Protein AF-E1CHN0-F1 (afdb_monomer_lite)

Secondary structure (DSSP, 8-state):
-HHHHHHHHHHHHHHHHHHHHHHHHHHH-B-SSS-BSSB-SSSSB--TTT-TTTBSSSSSGGGBPPTTSHHHHHHTTSS--HHHHHHTTSHHHH-HHHHS--S-----GGG--SBTTTBSSS--SS-EEETTTTEEE-TT--SS--EEE--GGG--STT-EEE-S-GGGSHHHHHHHHHHHHHHHHHHHHHHHHHHHHHHHTTTS-HHHHT--HHHHHHHHHHHHHHHH--

Sequence (231 aa):
MRNASALAAAAAGLAAGRLEEWIFVFAQAADRSSQFCISVGKHIAAEHGNLQECFDGTIGPETLYKIEDSRVKESAQKSLQLHEALSSISFSSLGAENIVEKGENRGCNLMRTAYGGLLEGICLNRNFTWGGGVMNFGSCVAGNLKIKGGEYGDVSSHDAVRWTKDPSKVSIFKDVIRLFARFKEAKNAVMKKIKTTVDELTKCIGQKEAELTNDQLYEEFIWETINRLEL

pLDDT: mean 95.64, std 4.86, range [58.81, 98.81]

Structure (mmCIF, N/CA/C/O backbone):
data_AF-E1CHN0-F1
#
_entry.id   AF-E1CHN0-F1
#
loop_
_atom_site.group_PDB
_atom_site.id
_atom_site.type_symbol
_atom_site.label_atom_id
_atom_site.label_alt_id
_atom_site.label_comp_id
_atom_site.label_asym_id
_atom_site.label_entity_id
_atom_site.label_seq_id
_atom_site.pdbx_PDB_ins_code
_atom_site.Cartn_x
_atom_site.Cartn_y
_atom_site.Cartn_z
_atom_site.occupancy
_atom_site.B_iso_or_equiv
_atom_site.auth_seq_id
_atom_site.auth_comp_id
_atom_site.auth_asym_id
_atom_site.auth_atom_id
_atom_site.pdbx_PDB_model_num
ATOM 1 N N . MET A 1 1 ? -17.940 -4.904 15.618 1.00 58.81 1 MET A N 1
ATOM 2 C CA . MET A 1 1 ? -16.651 -4.227 15.322 1.00 58.81 1 MET A CA 1
ATOM 3 C C . MET A 1 1 ? -15.640 -5.137 14.624 1.00 58.81 1 MET A C 1
ATOM 5 O O . MET A 1 1 ? -15.060 -4.671 13.652 1.00 58.81 1 MET A O 1
ATOM 9 N N . ARG A 1 2 ? -15.488 -6.413 15.033 1.00 61.47 2 ARG A N 1
ATOM 10 C CA . ARG A 1 2 ? -14.537 -7.379 14.434 1.00 61.47 2 ARG A CA 1
ATOM 11 C C . ARG A 1 2 ? -14.575 -7.453 12.894 1.00 61.47 2 ARG A C 1
ATOM 13 O O . ARG A 1 2 ? -13.526 -7.479 12.266 1.00 61.47 2 ARG A O 1
ATOM 20 N N . ASN A 1 3 ? -15.758 -7.377 12.280 1.00 89.19 3 ASN A N 1
ATOM 21 C CA . ASN A 1 3 ? -15.878 -7.471 10.817 1.00 89.19 3 ASN A CA 1
ATOM 22 C C . ASN A 1 3 ? -15.300 -6.246 10.083 1.00 89.19 3 ASN A C 1
ATOM 24 O O . ASN A 1 3 ? -14.688 -6.398 9.035 1.00 89.19 3 ASN A O 1
ATOM 28 N N . ALA A 1 4 ? -15.465 -5.031 10.620 1.00 92.19 4 ALA A N 1
ATOM 29 C CA . ALA A 1 4 ? -14.966 -3.820 9.963 1.00 92.19 4 ALA A CA 1
ATOM 30 C C . ALA A 1 4 ? -13.450 -3.651 10.143 1.00 92.19 4 ALA A C 1
ATOM 32 O O . ALA A 1 4 ? -12.773 -3.254 9.200 1.00 92.19 4 ALA A O 1
ATOM 33 N N . SER A 1 5 ? -12.918 -3.990 11.325 1.00 95.81 5 SER A N 1
ATOM 34 C CA . SER A 1 5 ? -11.473 -3.942 11.579 1.00 95.81 5 SER A CA 1
ATOM 35 C C . SER A 1 5 ? -10.712 -4.952 10.721 1.00 95.81 5 SER A C 1
ATOM 37 O O . SER A 1 5 ? -9.708 -4.589 10.120 1.00 95.81 5 SER A O 1
ATOM 39 N N . ALA A 1 6 ? -11.210 -6.190 10.608 1.00 97.31 6 ALA A N 1
ATOM 40 C CA . ALA A 1 6 ? -10.574 -7.227 9.795 1.00 97.31 6 ALA A CA 1
ATOM 41 C C . ALA A 1 6 ? -10.568 -6.868 8.300 1.00 97.31 6 ALA A C 1
ATOM 43 O O . ALA A 1 6 ? -9.544 -7.011 7.639 1.00 97.31 6 ALA A O 1
ATOM 44 N N . LEU A 1 7 ? -11.679 -6.336 7.774 1.00 97.44 7 LEU A N 1
ATOM 45 C CA . LEU A 1 7 ? -11.747 -5.889 6.379 1.00 97.44 7 LEU A CA 1
ATOM 46 C C . LEU A 1 7 ? -10.812 -4.707 6.101 1.00 97.44 7 LEU A C 1
ATOM 48 O O . LEU A 1 7 ? -10.154 -4.689 5.065 1.00 97.44 7 LEU A O 1
ATOM 52 N N . ALA A 1 8 ? -10.727 -3.737 7.018 1.00 97.75 8 ALA A N 1
ATOM 53 C CA . ALA A 1 8 ? -9.790 -2.623 6.886 1.00 97.75 8 ALA A CA 1
ATOM 54 C C . ALA A 1 8 ? -8.330 -3.107 6.892 1.00 97.75 8 ALA A C 1
ATOM 56 O O . ALA A 1 8 ? -7.547 -2.676 6.049 1.00 97.75 8 ALA A O 1
ATOM 57 N N . ALA A 1 9 ? -7.985 -4.040 7.788 1.00 97.94 9 ALA A N 1
ATOM 58 C CA . ALA A 1 9 ? -6.653 -4.637 7.852 1.00 97.94 9 ALA A CA 1
ATOM 59 C C . ALA A 1 9 ? -6.306 -5.416 6.572 1.00 97.94 9 ALA A C 1
ATOM 61 O O . ALA A 1 9 ? -5.236 -5.215 6.007 1.00 97.94 9 ALA A O 1
ATOM 62 N N . ALA A 1 10 ? -7.224 -6.245 6.066 1.00 98.00 10 ALA A N 1
ATOM 63 C CA . ALA A 1 10 ? -7.009 -7.012 4.840 1.00 98.00 10 ALA A CA 1
ATOM 64 C C . ALA A 1 10 ? -6.851 -6.110 3.604 1.00 98.00 10 ALA A C 1
ATOM 66 O O . ALA A 1 10 ? -5.953 -6.326 2.795 1.00 98.00 10 ALA A O 1
ATOM 67 N N . ALA A 1 11 ? -7.681 -5.069 3.469 1.00 98.12 11 ALA A N 1
ATOM 68 C CA . ALA A 1 11 ? -7.549 -4.103 2.379 1.00 98.12 11 ALA A CA 1
ATOM 69 C C . ALA A 1 11 ? -6.211 -3.349 2.439 1.00 98.12 11 ALA A C 1
ATOM 71 O O . ALA A 1 11 ? -5.575 -3.150 1.406 1.00 98.12 11 ALA A O 1
ATOM 72 N N . ALA A 1 12 ? -5.760 -2.969 3.641 1.00 98.44 12 ALA A N 1
ATOM 73 C CA . ALA A 1 12 ? -4.455 -2.341 3.832 1.00 98.44 12 ALA A CA 1
ATOM 74 C C . ALA A 1 12 ? -3.304 -3.297 3.486 1.00 98.44 12 ALA A C 1
ATOM 76 O O . ALA A 1 12 ? -2.387 -2.896 2.777 1.00 98.44 12 ALA A O 1
ATOM 77 N N . GLY A 1 13 ? -3.385 -4.565 3.904 1.00 98.44 13 GLY A N 1
ATOM 78 C CA . GLY A 1 13 ? -2.404 -5.594 3.550 1.00 98.44 13 GLY A CA 1
ATOM 79 C C . GLY A 1 13 ? -2.317 -5.836 2.040 1.00 98.44 13 GLY A C 1
ATOM 80 O O . GLY A 1 13 ? -1.224 -5.929 1.492 1.00 98.44 13 GLY A O 1
ATOM 81 N N . LEU A 1 14 ? -3.456 -5.845 1.339 1.00 98.56 14 LEU A N 1
ATOM 82 C CA . LEU A 1 14 ? -3.493 -5.931 -0.126 1.00 98.56 14 LEU A CA 1
ATOM 83 C C . LEU A 1 14 ? -2.816 -4.727 -0.793 1.00 98.56 14 LEU A C 1
ATOM 85 O O . LEU A 1 14 ? -2.068 -4.903 -1.752 1.00 98.56 14 LEU A O 1
ATOM 89 N N . ALA A 1 15 ? -3.071 -3.509 -0.308 1.00 98.56 15 ALA A N 1
ATOM 90 C CA . ALA A 1 15 ? -2.412 -2.316 -0.828 1.00 98.56 15 ALA A CA 1
ATOM 91 C C . ALA A 1 15 ? -0.897 -2.341 -0.558 1.00 98.56 15 ALA A C 1
ATOM 93 O O . ALA A 1 15 ? -0.126 -2.034 -1.463 1.00 98.56 15 ALA A O 1
ATOM 94 N N . ALA A 1 16 ? -0.479 -2.766 0.639 1.00 98.62 16 ALA A N 1
ATOM 95 C CA . ALA A 1 16 ? 0.928 -2.915 1.002 1.00 98.62 16 ALA A CA 1
ATOM 96 C C . ALA A 1 16 ? 1.643 -3.907 0.075 1.00 98.62 16 ALA A C 1
ATOM 98 O O . ALA A 1 16 ? 2.597 -3.516 -0.587 1.00 98.62 16 ALA A O 1
ATOM 99 N N . GLY A 1 17 ? 1.116 -5.126 -0.090 1.00 98.50 17 GLY A N 1
ATOM 100 C CA . GLY A 1 17 ? 1.719 -6.133 -0.972 1.00 98.50 17 GLY A CA 1
ATOM 101 C C . GLY A 1 17 ? 1.802 -5.698 -2.443 1.00 98.50 17 GLY A C 1
ATOM 102 O O . GLY A 1 17 ? 2.744 -6.043 -3.147 1.00 98.50 17 GLY A O 1
ATOM 103 N N . ARG A 1 18 ? 0.852 -4.882 -2.927 1.00 98.44 18 ARG A N 1
ATOM 104 C CA . ARG A 1 18 ? 0.894 -4.318 -4.292 1.00 98.44 18 ARG A CA 1
ATOM 105 C C . ARG A 1 18 ? 2.030 -3.316 -4.495 1.00 98.44 18 ARG A C 1
ATOM 107 O O . ARG A 1 18 ? 2.558 -3.236 -5.603 1.00 98.44 18 ARG A O 1
ATOM 114 N N . LEU A 1 19 ? 2.346 -2.519 -3.476 1.00 98.69 19 LEU A N 1
ATOM 115 C CA . LEU A 1 19 ? 3.465 -1.577 -3.517 1.00 98.69 19 LEU A CA 1
ATOM 116 C C . LEU A 1 19 ? 4.792 -2.296 -3.283 1.00 98.69 19 LEU A C 1
ATOM 118 O O . LEU A 1 19 ? 5.755 -2.026 -3.993 1.00 98.69 19 LEU A O 1
ATOM 122 N N . GLU A 1 20 ? 4.815 -3.220 -2.324 1.00 98.69 20 GLU A N 1
ATOM 123 C CA . GLU A 1 20 ? 5.981 -4.027 -1.982 1.00 98.69 20 GLU A CA 1
ATOM 124 C C . GLU A 1 20 ? 6.486 -4.797 -3.198 1.00 98.69 20 GLU A C 1
ATOM 126 O O . GLU A 1 20 ? 7.639 -4.622 -3.568 1.00 98.69 20 GLU A O 1
ATOM 131 N N . GLU A 1 21 ? 5.617 -5.534 -3.897 1.00 98.81 21 GLU A N 1
ATOM 132 C CA . GLU A 1 21 ? 6.006 -6.290 -5.092 1.00 98.81 21 GLU A CA 1
ATOM 133 C C . GLU A 1 21 ? 6.586 -5.384 -6.186 1.00 98.81 21 GLU A C 1
ATOM 135 O O . GLU A 1 21 ? 7.594 -5.711 -6.809 1.00 98.81 21 GLU A O 1
ATOM 140 N N . TRP A 1 22 ? 5.984 -4.212 -6.411 1.00 98.69 22 TRP A N 1
ATOM 141 C CA . TRP A 1 22 ? 6.496 -3.262 -7.397 1.00 98.69 22 TRP A CA 1
ATOM 142 C C . TRP A 1 22 ? 7.924 -2.818 -7.055 1.00 98.69 22 TRP A C 1
ATOM 144 O O . TRP A 1 22 ? 8.824 -2.937 -7.892 1.00 98.69 22 TRP A O 1
ATOM 154 N N . ILE A 1 23 ? 8.140 -2.321 -5.837 1.00 98.62 23 ILE A N 1
ATOM 155 C CA . ILE A 1 23 ? 9.449 -1.807 -5.424 1.00 98.62 23 ILE A CA 1
ATOM 156 C C . ILE A 1 23 ? 10.471 -2.939 -5.303 1.00 98.62 23 ILE A C 1
ATOM 158 O O . ILE A 1 23 ? 11.612 -2.777 -5.728 1.00 98.62 23 ILE A O 1
ATOM 162 N N . PHE A 1 24 ? 10.068 -4.102 -4.799 1.00 98.69 24 PHE A N 1
ATOM 163 C CA . PHE A 1 24 ? 10.927 -5.270 -4.657 1.00 98.69 24 PHE A CA 1
ATOM 164 C C . PHE A 1 24 ? 11.434 -5.788 -6.005 1.00 98.69 24 PHE A C 1
ATOM 166 O O . PHE A 1 24 ? 12.634 -6.011 -6.164 1.00 98.69 24 PHE A O 1
ATOM 173 N N . VAL A 1 25 ? 10.557 -5.916 -7.007 1.00 98.56 25 VAL A N 1
ATOM 174 C CA . VAL A 1 25 ? 10.959 -6.312 -8.366 1.00 98.56 25 VAL A CA 1
ATOM 175 C C . VAL A 1 25 ? 11.937 -5.297 -8.963 1.00 98.56 25 VAL A C 1
ATOM 177 O O . VAL A 1 25 ? 12.920 -5.687 -9.591 1.00 98.56 25 VAL A O 1
ATOM 180 N N . PHE A 1 26 ? 11.724 -3.999 -8.731 1.00 98.50 26 PHE A N 1
ATOM 181 C CA . PHE A 1 26 ? 12.643 -2.953 -9.187 1.00 98.50 26 PHE A CA 1
ATOM 182 C C . PHE A 1 26 ? 13.996 -3.014 -8.469 1.00 98.50 26 PHE A C 1
ATOM 184 O O . PHE A 1 26 ? 15.029 -2.827 -9.107 1.00 98.50 26 PHE A O 1
ATOM 191 N N . ALA A 1 27 ? 14.000 -3.301 -7.167 1.00 97.81 27 ALA A N 1
ATOM 192 C CA . ALA A 1 27 ? 15.215 -3.447 -6.372 1.00 97.81 27 ALA A CA 1
ATOM 193 C C . ALA A 1 27 ? 16.036 -4.678 -6.793 1.00 97.81 27 ALA A C 1
ATOM 195 O O . ALA A 1 27 ? 17.262 -4.626 -6.791 1.00 97.81 27 ALA A O 1
ATOM 196 N N . GLN A 1 28 ? 15.374 -5.769 -7.194 1.00 97.38 28 GLN A 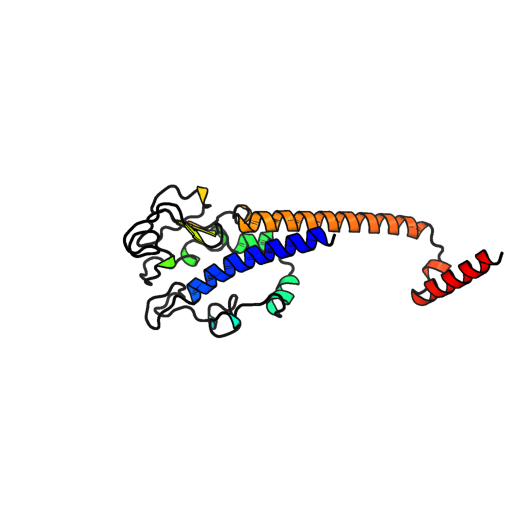N 1
ATOM 197 C CA . GLN A 1 28 ? 16.042 -6.960 -7.728 1.00 97.38 28 GLN A CA 1
ATOM 198 C C . GLN A 1 28 ? 16.507 -6.801 -9.182 1.00 97.38 28 GLN A C 1
ATOM 200 O O . GLN A 1 28 ? 17.429 -7.496 -9.608 1.00 97.38 28 GLN A O 1
ATOM 205 N N . ALA A 1 29 ? 15.889 -5.906 -9.956 1.00 96.81 29 ALA A N 1
ATOM 206 C CA . ALA A 1 29 ? 16.276 -5.606 -11.331 1.00 96.81 29 ALA A CA 1
ATOM 207 C C . ALA A 1 29 ? 17.520 -4.703 -11.371 1.00 96.81 29 ALA A C 1
ATOM 209 O O . ALA A 1 29 ? 17.458 -3.543 -11.786 1.00 96.81 29 ALA A O 1
ATOM 210 N N . ALA A 1 30 ? 18.645 -5.255 -10.921 1.00 93.88 30 ALA A N 1
ATOM 211 C CA . ALA A 1 30 ? 19.950 -4.617 -10.878 1.00 93.88 30 ALA A CA 1
ATOM 212 C C . ALA A 1 30 ? 21.040 -5.598 -11.324 1.00 93.88 30 ALA A C 1
ATOM 214 O O . ALA A 1 30 ? 21.077 -6.752 -10.893 1.00 93.88 30 ALA A O 1
ATOM 215 N N . ASP A 1 31 ? 21.939 -5.135 -12.187 1.00 83.44 31 ASP A N 1
ATOM 216 C CA . ASP A 1 31 ? 23.147 -5.860 -12.554 1.00 83.44 31 ASP A CA 1
ATOM 217 C C . ASP A 1 31 ? 24.356 -5.410 -11.711 1.00 83.44 31 ASP A C 1
ATOM 219 O O . ASP A 1 31 ? 24.281 -4.499 -10.888 1.00 83.44 31 ASP A O 1
ATOM 223 N N . ARG A 1 32 ? 25.505 -6.069 -11.903 1.00 69.81 32 ARG A N 1
ATOM 224 C CA . ARG A 1 32 ? 26.766 -5.702 -11.229 1.00 69.81 32 ARG A CA 1
ATOM 225 C C . ARG A 1 32 ? 27.480 -4.510 -11.881 1.00 69.81 32 ARG A C 1
ATOM 227 O O . ARG A 1 32 ? 28.640 -4.265 -11.556 1.00 69.81 32 ARG A O 1
ATOM 234 N N . SER A 1 33 ? 26.857 -3.840 -12.850 1.00 73.62 33 SER A N 1
ATOM 235 C CA . SER A 1 33 ? 27.482 -2.797 -13.656 1.00 73.62 33 SER A CA 1
ATOM 236 C C . SER A 1 33 ? 26.738 -1.467 -13.509 1.00 73.62 33 SER A C 1
ATOM 238 O O . SER A 1 33 ? 26.881 -0.800 -12.493 1.00 73.62 33 SER A O 1
ATOM 240 N N . SER A 1 34 ? 25.972 -1.072 -14.519 1.00 85.50 34 SER A N 1
ATOM 241 C CA . SER A 1 34 ? 25.341 0.236 -14.689 1.00 85.50 34 SER A CA 1
ATOM 242 C C . SER A 1 34 ? 23.854 0.136 -15.046 1.00 85.50 34 SER A C 1
ATOM 244 O O . SER A 1 34 ? 23.219 1.168 -15.279 1.00 85.50 34 SER A O 1
ATOM 246 N N . GLN A 1 35 ? 23.304 -1.084 -15.106 1.00 94.25 35 GLN A N 1
ATOM 247 C CA . GLN A 1 35 ? 21.911 -1.329 -15.460 1.00 94.25 35 GLN A CA 1
ATOM 248 C C . GLN A 1 35 ? 21.102 -1.692 -14.221 1.00 94.25 35 GLN A C 1
ATOM 250 O O . GLN A 1 35 ? 21.295 -2.738 -13.606 1.00 94.25 35 GLN A O 1
ATOM 255 N N . PHE A 1 36 ? 20.175 -0.820 -13.850 1.00 96.69 36 PHE A N 1
ATOM 256 C CA . PHE A 1 36 ? 19.347 -0.995 -12.665 1.00 96.69 36 PHE A CA 1
ATOM 257 C C . PHE A 1 36 ? 18.073 -0.161 -12.742 1.00 96.69 36 PHE A C 1
ATOM 259 O O . PHE A 1 36 ? 18.002 0.845 -13.451 1.00 96.69 36 PHE A O 1
ATOM 266 N N . CYS A 1 37 ? 17.059 -0.572 -11.984 1.00 97.25 37 CYS A N 1
ATOM 267 C CA . CYS A 1 37 ? 15.770 0.116 -11.934 1.00 97.25 37 CYS A CA 1
ATOM 268 C C . CYS A 1 37 ? 15.603 1.087 -10.757 1.00 97.25 37 CYS A C 1
ATOM 270 O O . CYS A 1 37 ? 14.693 1.913 -10.797 1.00 97.25 37 CYS A O 1
ATOM 272 N N . ILE A 1 38 ? 16.480 1.044 -9.747 1.00 97.06 38 ILE A N 1
ATOM 273 C CA . ILE A 1 38 ? 16.495 2.015 -8.644 1.00 97.06 38 ILE A CA 1
ATOM 274 C C . ILE A 1 38 ? 17.890 2.626 -8.525 1.00 97.06 38 ILE A C 1
ATOM 276 O O . ILE A 1 38 ? 18.876 1.926 -8.297 1.00 97.06 38 ILE A O 1
ATOM 280 N N . SER A 1 39 ? 17.951 3.945 -8.698 1.00 95.38 39 SER A N 1
ATOM 281 C CA . SER A 1 39 ? 19.184 4.727 -8.709 1.00 95.38 39 SER A CA 1
ATOM 282 C C . SER A 1 39 ? 19.365 5.517 -7.418 1.00 95.38 39 SER A C 1
ATOM 284 O O . SER A 1 39 ? 18.397 5.935 -6.787 1.00 95.38 39 SER A O 1
ATOM 286 N N . VAL A 1 40 ? 20.625 5.787 -7.081 1.00 93.88 40 VAL A N 1
ATOM 287 C CA . VAL A 1 40 ? 21.040 6.729 -6.028 1.00 93.88 40 VAL A CA 1
ATOM 288 C C . VAL A 1 40 ? 21.884 7.879 -6.592 1.00 93.88 40 VAL A C 1
ATOM 290 O O . VAL A 1 40 ? 22.702 8.466 -5.884 1.00 93.88 40 VAL A O 1
ATOM 293 N N . GLY A 1 41 ? 21.734 8.172 -7.890 1.00 91.06 41 GLY A N 1
ATOM 294 C CA . GLY A 1 41 ? 22.485 9.222 -8.590 1.00 91.06 41 GLY A CA 1
ATOM 295 C C . GLY A 1 41 ? 23.930 8.840 -8.929 1.00 91.06 41 GLY A C 1
ATOM 296 O O . GLY A 1 41 ? 24.766 9.708 -9.171 1.00 91.06 41 GLY A O 1
ATOM 297 N N . LYS A 1 42 ? 24.256 7.545 -8.893 1.00 88.88 42 LYS A N 1
ATOM 298 C CA . LYS A 1 42 ? 25.591 6.992 -9.168 1.00 88.88 42 LYS A CA 1
ATOM 299 C C . LYS A 1 42 ? 25.483 5.883 -10.208 1.00 88.88 42 LYS A C 1
ATOM 301 O O . LYS A 1 42 ? 24.401 5.367 -10.449 1.00 88.88 42 LYS A O 1
ATOM 306 N N . HIS A 1 43 ? 26.611 5.447 -10.763 1.00 89.56 43 HIS A N 1
ATOM 307 C CA . HIS A 1 43 ? 26.683 4.282 -11.657 1.00 89.56 43 HIS A CA 1
ATOM 308 C C . HIS A 1 43 ? 26.608 2.933 -10.919 1.00 89.56 43 HIS A C 1
ATOM 310 O O . HIS A 1 43 ? 27.151 1.951 -11.402 1.00 89.56 43 HIS A O 1
ATOM 316 N N . ILE A 1 44 ? 25.980 2.897 -9.744 1.00 91.31 44 ILE A N 1
ATOM 317 C CA . ILE A 1 44 ? 25.749 1.688 -8.952 1.00 91.31 44 ILE A CA 1
ATOM 318 C C . ILE A 1 44 ? 24.278 1.651 -8.548 1.00 91.31 44 ILE A C 1
ATOM 320 O O . ILE A 1 44 ? 23.679 2.701 -8.288 1.00 91.31 44 ILE A O 1
ATOM 324 N N . ALA A 1 45 ? 23.714 0.449 -8.499 1.00 94.06 45 ALA A N 1
ATOM 325 C CA . ALA A 1 45 ? 22.342 0.242 -8.063 1.00 94.06 45 ALA A CA 1
ATOM 326 C C . ALA A 1 45 ? 22.157 0.647 -6.592 1.00 94.06 45 ALA A C 1
ATOM 328 O O . ALA A 1 45 ? 23.100 0.616 -5.798 1.00 94.06 45 ALA A O 1
ATOM 329 N N . ALA A 1 46 ? 20.927 1.007 -6.224 1.00 95.44 46 ALA A N 1
ATOM 330 C CA . ALA A 1 46 ? 20.564 1.171 -4.824 1.00 95.44 46 ALA A CA 1
ATOM 331 C C . ALA A 1 46 ? 20.696 -0.167 -4.079 1.00 95.44 46 ALA A C 1
ATOM 333 O O . ALA A 1 46 ? 20.130 -1.176 -4.496 1.00 95.44 46 ALA A O 1
ATOM 334 N N . GLU A 1 47 ? 21.405 -0.166 -2.953 1.00 95.44 47 GLU A N 1
ATOM 335 C CA . GLU A 1 47 ? 21.497 -1.324 -2.064 1.00 95.44 47 GLU A CA 1
ATOM 336 C C . GLU A 1 47 ? 20.576 -1.149 -0.848 1.00 95.44 47 GLU A C 1
ATOM 338 O O . GLU A 1 47 ? 19.973 -0.093 -0.637 1.00 95.44 47 GLU A O 1
ATOM 343 N N . HIS A 1 48 ? 20.487 -2.172 0.003 1.00 93.69 48 HIS A N 1
ATOM 344 C CA . HIS A 1 48 ? 19.658 -2.136 1.213 1.00 93.69 48 HIS A CA 1
ATOM 345 C C . HIS A 1 48 ? 19.926 -0.914 2.114 1.00 93.69 48 HIS A C 1
ATOM 347 O O . HIS A 1 48 ? 18.992 -0.335 2.658 1.00 93.69 48 HIS A O 1
ATOM 353 N N . GLY A 1 49 ? 21.180 -0.454 2.210 1.00 94.75 49 GLY A N 1
ATOM 354 C CA . GLY A 1 49 ? 21.544 0.745 2.971 1.00 94.75 49 GLY A CA 1
ATOM 355 C C . GLY A 1 49 ? 20.934 2.043 2.423 1.00 94.75 49 GLY A C 1
ATOM 356 O O . GLY A 1 49 ? 20.812 3.015 3.160 1.00 94.75 49 GLY A O 1
ATOM 357 N N . ASN A 1 50 ? 20.520 2.064 1.154 1.00 96.56 50 ASN A N 1
ATOM 358 C CA . ASN A 1 50 ? 19.777 3.166 0.540 1.00 96.56 50 ASN A CA 1
ATOM 359 C C . ASN A 1 50 ? 18.260 2.964 0.639 1.00 96.56 50 ASN A C 1
ATOM 361 O O . ASN A 1 50 ? 17.509 3.934 0.672 1.00 96.56 50 ASN A O 1
ATOM 365 N N . LEU A 1 51 ? 17.819 1.707 0.693 1.00 97.38 51 LEU A N 1
ATOM 366 C CA . LEU A 1 51 ? 16.419 1.286 0.710 1.00 97.38 51 LEU A CA 1
ATOM 367 C C . LEU A 1 51 ? 16.001 0.791 2.099 1.00 97.38 51 LEU A C 1
ATOM 369 O O . LEU A 1 51 ? 15.272 -0.191 2.228 1.00 97.38 51 LEU A O 1
ATOM 373 N N . GLN A 1 52 ? 16.454 1.485 3.146 1.00 97.00 52 GLN A N 1
ATOM 374 C CA . GLN A 1 52 ? 16.240 1.074 4.536 1.00 97.00 52 GLN A CA 1
ATOM 375 C C . GLN A 1 52 ? 14.763 1.007 4.913 1.00 97.00 52 GLN A C 1
ATOM 377 O O . GLN A 1 52 ? 14.421 0.299 5.844 1.00 97.00 52 GLN A O 1
ATOM 382 N N . GLU A 1 53 ? 13.870 1.744 4.246 1.00 97.38 53 GLU A N 1
ATOM 383 C CA . GLU A 1 53 ? 12.425 1.627 4.497 1.00 97.38 53 GLU A CA 1
ATOM 384 C C . GLU A 1 53 ? 11.784 0.397 3.849 1.00 97.38 53 GLU A C 1
ATOM 386 O O . GLU A 1 53 ? 10.653 0.057 4.189 1.00 97.38 53 GLU A O 1
ATOM 391 N N . CYS A 1 54 ? 12.506 -0.278 2.955 1.00 98.00 54 CYS A N 1
ATOM 392 C CA . CYS A 1 54 ? 12.036 -1.443 2.216 1.00 98.00 54 CYS A CA 1
ATOM 393 C C . CYS A 1 54 ? 12.626 -2.751 2.756 1.00 98.00 54 CYS A C 1
ATOM 395 O O . CYS A 1 54 ? 11.919 -3.753 2.772 1.00 98.00 54 CYS A O 1
ATOM 397 N N . PHE A 1 55 ? 13.895 -2.745 3.189 1.00 98.12 55 PHE A N 1
ATOM 398 C CA . PHE A 1 55 ? 14.626 -3.965 3.543 1.00 98.12 55 PHE A CA 1
ATOM 399 C C . PHE A 1 55 ? 15.341 -3.872 4.896 1.00 98.12 55 PHE A C 1
ATOM 401 O O . PHE A 1 55 ? 15.988 -2.8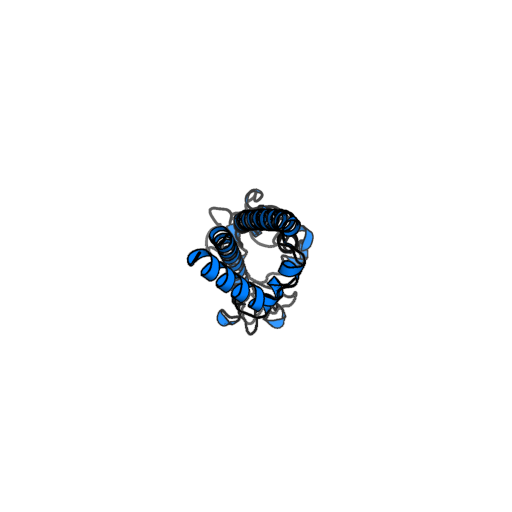70 5.194 1.00 98.12 55 PHE A O 1
ATOM 408 N N . ASP A 1 56 ? 15.308 -4.968 5.655 1.00 96.81 56 ASP A N 1
ATOM 409 C CA . ASP A 1 56 ? 16.020 -5.172 6.929 1.00 96.81 56 ASP A CA 1
ATOM 410 C C . ASP A 1 56 ? 17.361 -5.920 6.764 1.00 96.81 56 ASP A C 1
ATOM 412 O O . ASP A 1 56 ? 17.888 -6.551 7.677 1.00 96.81 56 ASP A O 1
ATOM 416 N N . GLY A 1 57 ? 17.919 -5.904 5.556 1.00 95.75 57 GLY A N 1
ATOM 417 C CA . GLY A 1 57 ? 19.149 -6.611 5.214 1.00 95.75 57 GLY A CA 1
ATOM 418 C C . GLY A 1 57 ? 19.359 -6.656 3.708 1.00 95.75 57 GLY A C 1
ATOM 419 O O . GLY A 1 57 ? 18.679 -5.951 2.965 1.00 95.75 57 GLY A O 1
ATOM 420 N N . THR A 1 58 ? 20.290 -7.492 3.241 1.00 97.19 58 THR A N 1
ATOM 421 C CA . THR A 1 58 ? 20.548 -7.694 1.805 1.00 97.19 58 THR A CA 1
ATOM 422 C C . THR A 1 58 ? 19.245 -7.896 1.033 1.00 97.19 58 THR A C 1
ATOM 424 O O . THR A 1 58 ? 18.412 -8.699 1.448 1.00 97.19 58 THR A O 1
ATOM 427 N N . ILE A 1 59 ? 19.077 -7.179 -0.084 1.00 97.69 59 ILE A N 1
ATOM 428 C CA . ILE A 1 59 ? 17.847 -7.187 -0.892 1.00 97.69 59 ILE A CA 1
ATOM 429 C C . ILE A 1 59 ? 17.465 -8.629 -1.243 1.00 97.69 59 ILE A C 1
ATOM 431 O O . ILE A 1 59 ? 18.218 -9.341 -1.908 1.00 97.69 59 ILE A O 1
ATOM 435 N N . GLY A 1 60 ? 16.293 -9.051 -0.778 1.00 97.12 60 GLY A N 1
ATOM 436 C CA . GLY A 1 60 ? 15.772 -10.398 -0.956 1.00 97.12 60 GLY A CA 1
ATOM 437 C C . GLY A 1 60 ? 14.373 -10.535 -0.351 1.00 97.12 60 GLY A C 1
ATOM 438 O O . GLY A 1 60 ? 13.928 -9.653 0.381 1.00 97.12 60 GLY A O 1
ATOM 439 N N . PRO A 1 61 ? 13.658 -11.632 -0.644 1.00 97.25 61 PRO A N 1
ATOM 440 C CA . PRO A 1 61 ? 12.279 -11.799 -0.188 1.00 97.25 61 PRO A CA 1
ATOM 441 C C . PRO A 1 61 ? 12.173 -11.910 1.341 1.00 97.25 61 PRO A C 1
ATOM 443 O O . PRO A 1 61 ? 11.222 -11.413 1.931 1.00 97.25 61 PRO A O 1
ATOM 446 N N . GLU A 1 62 ? 13.166 -12.515 2.000 1.00 97.88 62 GLU A N 1
ATOM 447 C CA . GLU A 1 62 ? 13.166 -12.695 3.460 1.00 97.88 62 GLU A CA 1
ATOM 448 C C . GLU A 1 62 ? 13.562 -11.441 4.246 1.00 97.88 62 GLU A C 1
ATOM 450 O O . GLU A 1 62 ? 13.432 -11.437 5.468 1.00 97.88 62 GLU A O 1
ATOM 455 N N . THR A 1 63 ? 14.049 -10.397 3.568 1.00 97.69 63 THR A N 1
ATOM 456 C CA . THR A 1 63 ? 14.455 -9.132 4.198 1.00 97.69 63 THR A CA 1
ATOM 457 C C . THR A 1 63 ? 13.427 -8.020 4.015 1.00 97.69 63 THR A C 1
ATOM 459 O O . THR A 1 63 ? 13.645 -6.922 4.515 1.00 97.69 63 THR A O 1
ATOM 462 N N . LEU A 1 64 ? 12.302 -8.287 3.345 1.00 98.50 64 LEU A N 1
ATOM 463 C CA . LEU A 1 64 ? 11.129 -7.412 3.357 1.00 98.50 64 LEU A CA 1
ATOM 464 C C . LEU A 1 64 ? 10.459 -7.426 4.741 1.00 98.50 64 LEU A C 1
ATOM 466 O O . LEU A 1 64 ? 10.423 -8.460 5.411 1.00 98.50 64 LEU A O 1
ATOM 470 N N . TYR A 1 65 ? 9.901 -6.287 5.158 1.00 98.31 65 TYR A N 1
ATOM 471 C CA . TYR A 1 65 ? 9.268 -6.151 6.472 1.00 98.31 65 TYR A CA 1
ATOM 472 C C . TYR A 1 65 ? 7.941 -6.919 6.564 1.00 98.31 65 TYR A C 1
ATOM 474 O O . TYR A 1 65 ? 6.968 -6.627 5.869 1.00 98.31 65 TYR A O 1
ATOM 482 N N . LYS A 1 66 ? 7.859 -7.858 7.507 1.00 98.19 66 LYS A N 1
ATOM 483 C CA . LYS A 1 66 ? 6.665 -8.654 7.814 1.00 98.19 66 LYS A CA 1
ATOM 484 C C . LYS A 1 66 ? 5.760 -7.901 8.793 1.00 98.19 66 LYS A C 1
ATOM 486 O O . LYS A 1 66 ? 6.200 -7.073 9.586 1.00 98.19 66 LYS A O 1
ATOM 491 N N . ILE A 1 67 ? 4.462 -8.220 8.789 1.00 97.50 67 ILE A N 1
ATOM 492 C CA . ILE A 1 67 ? 3.457 -7.512 9.610 1.00 97.50 67 ILE A CA 1
ATOM 493 C C . ILE A 1 67 ? 3.748 -7.548 11.123 1.00 97.50 67 ILE A C 1
ATOM 495 O O . ILE A 1 67 ? 3.335 -6.648 11.854 1.00 97.50 67 ILE A O 1
ATOM 499 N N . GLU A 1 68 ? 4.450 -8.579 11.598 1.00 97.31 68 GLU A N 1
ATOM 500 C CA . GLU A 1 68 ? 4.805 -8.740 13.011 1.00 97.31 68 GLU A CA 1
ATOM 501 C C . GLU A 1 68 ? 6.160 -8.123 13.385 1.00 97.31 68 GLU A C 1
ATOM 503 O O . GLU A 1 68 ? 6.510 -8.122 14.572 1.00 97.31 68 GLU A O 1
ATOM 508 N N . ASP A 1 69 ? 6.897 -7.567 12.424 1.00 97.69 69 ASP A N 1
ATOM 509 C CA . ASP A 1 69 ? 8.213 -6.985 12.669 1.00 97.69 69 ASP A CA 1
ATOM 510 C C . ASP A 1 69 ? 8.111 -5.704 13.505 1.00 97.69 69 ASP A C 1
ATOM 512 O O . ASP A 1 69 ? 7.105 -4.979 13.489 1.00 97.69 69 ASP A O 1
ATOM 516 N N . SER A 1 70 ? 9.177 -5.412 14.257 1.00 96.06 70 SER A N 1
ATOM 517 C CA . SER A 1 70 ? 9.251 -4.269 15.178 1.00 96.06 70 SER A CA 1
ATOM 518 C C . SER A 1 70 ? 8.920 -2.955 14.480 1.00 96.06 70 SER A C 1
ATOM 520 O O . SER A 1 70 ? 8.065 -2.210 14.952 1.00 96.06 70 SER A O 1
ATOM 522 N N . ARG A 1 71 ? 9.502 -2.715 13.302 1.00 95.69 71 ARG A N 1
ATOM 523 C CA . ARG A 1 71 ? 9.279 -1.491 12.528 1.00 95.69 71 ARG A CA 1
ATOM 524 C C . ARG A 1 71 ? 7.809 -1.279 12.161 1.00 95.69 71 ARG A C 1
ATOM 526 O O . ARG A 1 71 ? 7.326 -0.147 12.214 1.00 95.69 71 ARG A O 1
ATOM 533 N N . VAL A 1 72 ? 7.078 -2.341 11.809 1.00 97.00 72 VAL A N 1
ATOM 534 C CA . VAL A 1 72 ? 5.644 -2.254 11.479 1.00 97.00 72 VAL A CA 1
ATOM 535 C C . VAL A 1 72 ? 4.826 -1.946 12.735 1.00 97.00 72 VAL A C 1
ATOM 537 O O . VAL A 1 72 ? 3.963 -1.064 12.710 1.00 97.00 72 VAL A O 1
ATOM 540 N N . LYS A 1 73 ? 5.145 -2.599 13.860 1.00 97.00 73 LYS A N 1
ATOM 541 C CA . LYS A 1 73 ? 4.512 -2.343 15.166 1.00 97.00 73 LYS A CA 1
ATOM 542 C C . LYS A 1 73 ? 4.757 -0.914 15.660 1.00 97.00 73 LYS A C 1
ATOM 544 O O . LYS A 1 73 ? 3.817 -0.255 16.100 1.00 97.00 73 LYS A O 1
ATOM 549 N N . GLU A 1 74 ? 5.984 -0.416 15.547 1.00 95.56 74 GLU A N 1
ATOM 550 C CA . GLU A 1 74 ? 6.362 0.956 15.902 1.00 95.56 74 GLU A CA 1
ATOM 551 C C . GLU A 1 74 ? 5.694 1.982 14.981 1.00 95.56 74 GLU A C 1
ATOM 553 O O . GLU A 1 74 ? 5.201 3.012 15.441 1.00 95.56 74 GLU A O 1
ATOM 558 N N . SER A 1 75 ? 5.599 1.687 13.679 1.00 94.88 75 SER A N 1
ATOM 559 C CA . SER A 1 75 ? 4.885 2.534 12.718 1.00 94.88 75 SER A CA 1
ATOM 560 C C . SER A 1 75 ? 3.411 2.713 13.098 1.00 94.88 75 SER A C 1
ATOM 562 O O . SER A 1 75 ? 2.894 3.828 13.042 1.00 94.88 75 SER A O 1
ATOM 564 N N . ALA A 1 76 ? 2.752 1.654 13.580 1.00 93.25 76 ALA A N 1
ATOM 565 C CA . ALA A 1 76 ? 1.361 1.709 14.034 1.00 93.25 76 ALA A CA 1
ATOM 566 C C . ALA A 1 76 ? 1.142 2.573 15.295 1.00 93.25 76 ALA A C 1
ATOM 568 O O . ALA A 1 76 ? 0.003 2.942 15.586 1.00 93.25 76 ALA A O 1
ATOM 569 N N . GLN A 1 77 ? 2.206 2.895 16.038 1.00 93.06 77 GLN A N 1
ATOM 570 C CA . GLN A 1 77 ? 2.162 3.759 17.223 1.00 93.06 77 GLN A CA 1
ATOM 571 C C . GLN A 1 77 ? 2.447 5.232 16.906 1.00 93.06 77 GLN A C 1
ATOM 573 O O . GLN A 1 77 ? 2.220 6.097 17.756 1.00 93.06 77 GLN A O 1
ATOM 578 N N . LYS A 1 78 ? 2.922 5.546 15.694 1.00 90.62 78 LYS A N 1
ATOM 579 C CA . LYS A 1 78 ? 3.128 6.933 15.268 1.00 90.62 78 LYS A CA 1
ATOM 580 C C . LYS A 1 78 ? 1.788 7.670 15.245 1.00 90.62 78 LYS A C 1
ATOM 582 O O . LYS A 1 78 ? 0.761 7.119 14.860 1.00 90.62 78 LYS A O 1
ATOM 587 N N . SER A 1 79 ? 1.807 8.960 15.570 1.00 89.44 79 SER A N 1
ATOM 588 C CA . SER A 1 79 ? 0.635 9.843 15.459 1.00 89.44 79 SER A CA 1
ATOM 589 C C . SER A 1 79 ? 0.250 10.185 14.010 1.00 89.44 79 SER A C 1
ATOM 591 O O . SER A 1 79 ? -0.638 11.010 13.796 1.00 89.44 79 SER A O 1
ATOM 593 N N . LEU A 1 80 ? 0.896 9.548 13.027 1.00 92.88 80 LEU A N 1
ATOM 594 C CA . LEU A 1 80 ? 0.684 9.768 11.604 1.00 92.88 80 LEU A CA 1
ATOM 595 C C . LEU A 1 80 ? -0.682 9.224 11.171 1.00 92.88 80 LEU A C 1
ATOM 597 O O . LEU A 1 80 ? -1.011 8.051 11.361 1.00 92.88 80 LEU A O 1
ATOM 601 N N . GLN A 1 81 ? -1.485 10.077 10.551 1.00 95.38 81 GLN A N 1
ATOM 602 C CA . GLN A 1 81 ? -2.778 9.704 10.004 1.00 95.38 81 GLN A CA 1
ATOM 603 C C . GLN A 1 81 ? -2.640 9.155 8.579 1.00 95.38 81 GLN A C 1
ATOM 605 O O . GLN A 1 81 ? -1.765 9.555 7.815 1.00 95.38 81 GLN A O 1
ATOM 610 N N . LEU A 1 82 ? -3.578 8.290 8.173 1.00 96.12 82 LEU A N 1
ATOM 611 C CA . LEU A 1 82 ? -3.582 7.675 6.837 1.00 96.12 82 LEU A CA 1
ATOM 612 C C . LEU A 1 82 ? -3.470 8.704 5.699 1.00 96.12 82 LEU A C 1
ATOM 614 O O . LEU A 1 82 ? -2.763 8.466 4.729 1.00 96.12 82 LEU A O 1
ATOM 618 N N . HIS A 1 83 ? -4.148 9.849 5.808 1.00 95.62 83 HIS A N 1
ATOM 619 C CA . HIS A 1 83 ? -4.114 10.874 4.764 1.00 95.62 83 HIS A CA 1
ATOM 620 C C . HIS A 1 83 ? -2.737 11.550 4.639 1.00 95.62 83 HIS A C 1
ATOM 622 O O . HIS A 1 83 ? -2.345 11.917 3.534 1.00 95.62 83 HIS A O 1
ATOM 628 N N . GLU A 1 84 ? -1.990 11.673 5.738 1.00 96.75 84 GLU A N 1
ATOM 629 C CA . GLU A 1 84 ? -0.636 12.240 5.758 1.00 96.75 84 GLU A CA 1
ATOM 630 C C . GLU A 1 84 ? 0.349 11.261 5.111 1.00 96.75 84 GLU A C 1
ATOM 632 O O . GLU A 1 84 ? 1.104 11.644 4.219 1.00 96.75 84 GLU A O 1
ATOM 637 N N . ALA A 1 85 ? 0.264 9.978 5.485 1.00 96.94 85 ALA A N 1
ATOM 638 C CA . ALA A 1 85 ? 1.061 8.905 4.891 1.00 96.94 85 ALA A CA 1
ATOM 639 C C . ALA A 1 85 ? 0.785 8.728 3.390 1.00 96.94 85 ALA A C 1
ATOM 641 O O . ALA A 1 85 ? 1.697 8.475 2.614 1.00 96.94 85 ALA A O 1
ATOM 642 N N . LEU A 1 86 ? -0.469 8.877 2.959 1.00 98.12 86 LEU A N 1
ATOM 643 C CA . LEU A 1 86 ? -0.809 8.855 1.539 1.00 98.12 86 LEU A CA 1
ATOM 644 C C . LEU A 1 86 ? -0.272 10.095 0.820 1.00 98.12 86 LEU A C 1
ATOM 646 O O . LEU A 1 86 ? 0.286 9.977 -0.262 1.00 98.12 86 LEU A O 1
ATOM 650 N N . SER A 1 87 ? -0.400 11.283 1.413 1.00 97.81 87 SER A N 1
ATOM 651 C CA . SER A 1 87 ? 0.046 12.527 0.775 1.00 97.81 87 SER A CA 1
ATOM 652 C C . SER A 1 87 ? 1.561 12.572 0.559 1.00 97.81 87 SER A C 1
ATOM 654 O O . SER A 1 87 ? 1.999 13.172 -0.422 1.00 97.81 87 SER A O 1
ATOM 656 N N . SER A 1 88 ? 2.356 11.913 1.412 1.00 97.81 88 SER A N 1
ATOM 657 C CA . SER A 1 88 ? 3.824 11.911 1.312 1.00 97.81 88 SER A CA 1
ATOM 658 C C . SER A 1 88 ? 4.349 11.328 -0.005 1.00 97.81 88 SER A C 1
ATOM 660 O O . SER A 1 88 ? 5.392 11.767 -0.483 1.00 97.81 88 SER A O 1
ATOM 662 N N . ILE A 1 89 ? 3.605 10.411 -0.635 1.00 98.06 89 ILE A N 1
ATOM 663 C CA . ILE A 1 89 ? 3.963 9.817 -1.931 1.00 98.06 89 ILE A CA 1
ATOM 664 C C . ILE A 1 89 ? 3.349 10.557 -3.126 1.00 98.06 89 ILE A C 1
ATOM 666 O O . ILE A 1 89 ? 3.451 10.086 -4.254 1.00 98.06 89 ILE A O 1
ATOM 670 N N . SER A 1 90 ? 2.672 11.691 -2.921 1.00 98.50 90 SER A N 1
ATOM 671 C CA . SER A 1 90 ? 2.082 12.463 -4.021 1.00 98.50 90 SER A CA 1
ATOM 672 C C . SER A 1 90 ? 3.153 13.107 -4.908 1.00 98.50 90 SER A C 1
ATOM 674 O O . SER A 1 90 ? 4.257 13.424 -4.462 1.00 98.50 90 SER A O 1
ATOM 676 N N . PHE A 1 91 ? 2.807 13.386 -6.169 1.00 98.50 91 PHE A N 1
ATOM 677 C CA . PHE A 1 91 ? 3.702 14.082 -7.100 1.00 98.50 91 PHE A CA 1
ATOM 678 C C . PHE A 1 91 ? 4.197 15.429 -6.551 1.00 98.50 91 PHE A C 1
ATOM 680 O O . PHE A 1 91 ? 5.349 15.794 -6.767 1.00 98.50 91 PHE A O 1
ATOM 687 N N . SER A 1 92 ? 3.333 16.173 -5.852 1.00 97.44 92 SER A N 1
ATOM 688 C CA . SER A 1 92 ? 3.684 17.460 -5.240 1.00 97.44 92 SER A CA 1
ATOM 689 C C . SER A 1 92 ? 4.647 17.324 -4.066 1.00 97.44 92 SER A C 1
ATOM 691 O O . SER A 1 92 ? 5.495 18.191 -3.896 1.00 97.44 92 SER A O 1
ATOM 693 N N . SER A 1 93 ? 4.517 16.262 -3.269 1.00 98.00 93 SER A N 1
ATOM 694 C CA . SER A 1 93 ? 5.368 16.037 -2.097 1.00 98.00 93 SER A CA 1
ATOM 695 C C . SER A 1 93 ? 6.748 15.519 -2.480 1.00 98.00 93 SER A C 1
ATOM 697 O O . SER A 1 93 ? 7.737 15.957 -1.903 1.00 98.00 93 SER A O 1
ATOM 699 N N . LEU A 1 94 ? 6.826 14.627 -3.471 1.00 97.62 94 LEU A N 1
ATOM 700 C CA . LEU A 1 94 ? 8.102 14.094 -3.945 1.00 97.62 94 LEU A CA 1
ATOM 701 C C . LEU A 1 94 ? 8.817 15.078 -4.876 1.00 97.62 94 LEU A C 1
ATOM 703 O O . LEU A 1 94 ? 10.017 15.292 -4.748 1.00 97.62 94 LEU A O 1
ATOM 707 N N . GLY A 1 95 ? 8.090 15.705 -5.803 1.00 95.69 95 GLY A N 1
ATOM 708 C CA . GLY A 1 95 ? 8.675 16.509 -6.872 1.00 95.69 95 GLY A CA 1
ATOM 709 C C . GLY A 1 95 ? 9.256 15.651 -8.001 1.00 95.69 95 GLY A C 1
ATOM 710 O O . GLY A 1 95 ? 9.752 14.547 -7.797 1.00 95.69 95 GLY A O 1
ATOM 711 N N . ALA A 1 96 ? 9.197 16.163 -9.233 1.00 93.75 96 ALA A N 1
ATOM 712 C CA . ALA A 1 96 ? 9.515 15.383 -10.433 1.00 93.75 96 ALA A CA 1
ATOM 713 C C . ALA A 1 96 ? 10.946 14.813 -10.463 1.00 93.75 96 ALA A C 1
ATOM 715 O O . ALA A 1 96 ? 11.144 13.745 -11.038 1.00 93.75 96 ALA A O 1
ATOM 716 N N . GLU A 1 97 ? 11.916 15.520 -9.875 1.00 92.25 97 GLU A N 1
ATOM 717 C CA . GLU A 1 97 ? 13.335 15.125 -9.877 1.00 92.25 97 GLU A CA 1
ATOM 718 C C . GLU A 1 97 ? 13.658 14.014 -8.866 1.00 92.25 97 GLU A C 1
ATOM 720 O O . GLU A 1 97 ? 14.626 13.290 -9.059 1.00 92.25 97 GLU A O 1
ATOM 725 N N . ASN A 1 98 ? 12.834 13.829 -7.827 1.00 95.00 98 ASN A N 1
ATOM 726 C CA . ASN A 1 98 ? 13.033 12.765 -6.833 1.00 95.00 98 ASN A CA 1
ATOM 727 C C . ASN A 1 98 ? 12.316 11.456 -7.204 1.00 95.00 98 ASN A C 1
ATOM 729 O O . ASN A 1 98 ? 12.489 10.450 -6.524 1.00 95.00 98 ASN A O 1
ATOM 733 N N . ILE A 1 99 ? 11.480 11.463 -8.249 1.00 96.31 99 ILE A N 1
ATOM 734 C CA . ILE A 1 99 ? 10.701 10.286 -8.666 1.00 96.31 99 ILE A CA 1
ATOM 735 C C . ILE A 1 99 ? 11.441 9.478 -9.738 1.00 96.31 99 ILE A C 1
ATOM 737 O O . ILE A 1 99 ? 11.408 8.251 -9.725 1.00 96.31 99 ILE A O 1
ATOM 741 N N . VAL A 1 100 ? 12.075 10.158 -10.697 1.00 94.75 100 VAL A N 1
ATOM 742 C CA . VAL A 1 100 ? 12.818 9.525 -11.793 1.00 94.75 100 VAL A CA 1
ATOM 743 C C . VAL A 1 100 ? 14.124 10.274 -12.006 1.00 94.75 100 VAL A C 1
ATOM 745 O O . VAL A 1 100 ? 14.111 11.491 -12.181 1.00 94.75 100 VAL A O 1
ATOM 748 N N . GLU A 1 101 ? 15.231 9.539 -12.095 1.00 92.69 101 GLU A N 1
ATOM 749 C CA . GLU A 1 101 ? 16.505 10.076 -12.574 1.00 92.69 101 GLU A CA 1
ATOM 750 C C . GLU A 1 101 ? 16.410 10.355 -14.084 1.00 92.69 101 GLU A C 1
ATOM 752 O O . GLU A 1 101 ? 16.325 9.440 -14.906 1.00 92.69 101 GLU A O 1
ATOM 757 N N . LYS A 1 102 ? 16.363 11.635 -14.462 1.00 89.12 102 LYS A N 1
ATOM 758 C CA . LYS A 1 102 ? 16.239 12.058 -15.863 1.00 89.12 102 LYS A CA 1
ATOM 759 C C . LYS A 1 102 ? 17.606 12.206 -16.519 1.00 89.12 102 LYS A C 1
ATOM 761 O O . LYS A 1 102 ? 18.556 12.647 -15.887 1.00 89.12 102 LYS A O 1
ATOM 766 N N . GLY A 1 103 ? 17.673 11.935 -17.822 1.00 86.31 103 GLY A N 1
ATOM 767 C CA . GLY A 1 103 ? 18.881 12.157 -18.624 1.00 86.31 103 GLY A CA 1
ATOM 768 C C . GLY A 1 103 ? 19.901 11.022 -18.559 1.00 86.31 103 GLY A C 1
ATOM 769 O O . GLY A 1 103 ? 20.827 11.011 -19.363 1.00 86.31 103 GLY A O 1
ATOM 770 N N . GLU A 1 104 ? 19.693 10.042 -17.682 1.00 90.50 104 GLU A N 1
ATOM 771 C CA . GLU A 1 104 ? 20.568 8.888 -17.511 1.00 90.50 104 GLU A CA 1
ATOM 772 C C . GLU A 1 104 ? 19.942 7.631 -18.119 1.00 90.50 104 GLU A C 1
ATOM 774 O O . GLU A 1 104 ? 18.771 7.317 -17.898 1.00 90.50 104 GLU A O 1
ATOM 779 N N . ASN A 1 105 ? 20.736 6.870 -18.874 1.00 91.38 105 ASN A N 1
ATOM 780 C CA . ASN A 1 105 ? 20.310 5.570 -19.376 1.00 91.38 105 ASN A CA 1
ATOM 781 C C . ASN A 1 105 ? 20.759 4.465 -18.414 1.00 91.38 105 ASN A C 1
ATOM 783 O O . ASN A 1 105 ? 21.863 3.941 -18.537 1.00 91.38 105 ASN A O 1
ATOM 787 N N . ARG A 1 106 ? 19.883 4.107 -17.470 1.00 93.50 106 ARG A N 1
ATOM 788 C CA . ARG A 1 106 ? 20.096 2.994 -16.525 1.00 93.50 106 ARG A CA 1
ATOM 789 C C . ARG A 1 106 ? 19.595 1.641 -17.044 1.00 93.50 106 ARG A C 1
ATOM 791 O O . ARG A 1 106 ? 19.524 0.687 -16.285 1.00 93.50 106 ARG A O 1
ATOM 798 N N . GLY A 1 107 ? 19.186 1.538 -18.313 1.00 93.50 107 GLY A N 1
ATOM 799 C CA . GLY A 1 107 ? 18.768 0.264 -18.918 1.00 93.50 107 GLY A CA 1
ATOM 800 C C . GLY A 1 107 ? 17.526 -0.404 -18.300 1.00 93.50 107 GLY A C 1
ATOM 801 O O . GLY A 1 107 ? 17.270 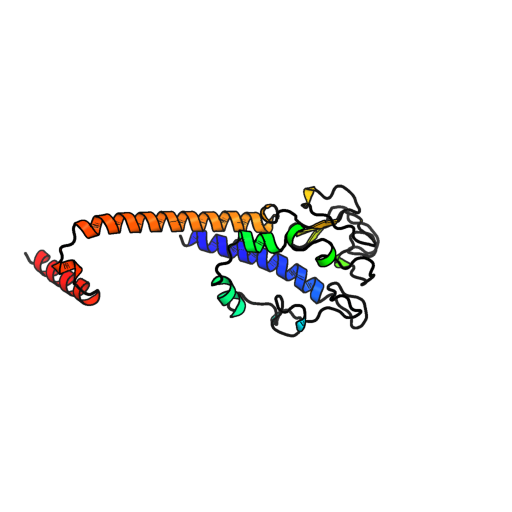-1.572 -18.575 1.00 93.50 107 GLY A O 1
ATOM 802 N N . CYS A 1 108 ? 16.740 0.299 -17.477 1.00 96.31 108 CYS A N 1
ATOM 803 C CA . CYS A 1 108 ? 15.574 -0.282 -16.810 1.00 96.31 108 CYS A CA 1
ATOM 804 C C . CYS A 1 108 ? 14.388 -0.493 -17.770 1.00 96.31 108 CYS A C 1
ATOM 806 O O . CYS A 1 108 ? 13.561 0.398 -17.988 1.00 96.31 108 CYS A O 1
ATOM 808 N N . ASN A 1 109 ? 14.255 -1.709 -18.303 1.00 97.31 109 ASN A N 1
ATOM 809 C CA . ASN A 1 109 ? 13.154 -2.073 -19.202 1.00 97.31 109 ASN A CA 1
ATOM 810 C C . ASN A 1 109 ? 11.779 -2.134 -18.509 1.00 97.31 109 ASN A C 1
ATOM 812 O O . ASN A 1 109 ? 10.757 -1.999 -19.179 1.00 97.31 109 ASN A O 1
ATOM 816 N N . LEU A 1 110 ? 11.733 -2.244 -17.174 1.00 97.94 110 LEU A N 1
ATOM 817 C CA . LEU A 1 110 ? 10.484 -2.283 -16.392 1.00 97.94 110 LEU A CA 1
ATOM 818 C C . LEU A 1 110 ? 9.684 -0.967 -16.425 1.00 97.94 110 LEU A C 1
ATOM 820 O O . LEU A 1 110 ? 8.507 -0.944 -16.059 1.00 97.94 110 LEU A O 1
ATOM 824 N N . MET A 1 111 ? 10.311 0.125 -16.868 1.00 97.50 111 MET A N 1
ATOM 825 C CA . MET A 1 111 ? 9.699 1.452 -17.021 1.00 97.50 111 MET A CA 1
ATOM 826 C C . MET A 1 111 ? 9.469 1.841 -18.490 1.00 97.50 111 MET A C 1
ATOM 828 O O . MET A 1 111 ? 9.087 2.976 -18.781 1.00 97.50 111 MET A O 1
ATOM 832 N N . ARG A 1 112 ? 9.703 0.919 -19.432 1.00 98.00 112 ARG A N 1
ATOM 833 C CA . ARG A 1 112 ? 9.586 1.158 -20.874 1.00 98.00 112 ARG A CA 1
ATOM 834 C C . ARG A 1 112 ? 8.428 0.344 -21.446 1.00 98.00 112 ARG A C 1
ATOM 836 O O . ARG A 1 112 ? 8.481 -0.880 -21.482 1.00 98.00 112 ARG A O 1
ATOM 843 N N . THR A 1 113 ? 7.387 1.020 -21.927 1.00 98.38 113 THR A N 1
ATOM 844 C CA . THR A 1 113 ? 6.234 0.363 -22.576 1.00 98.38 113 THR A CA 1
ATOM 845 C C . THR A 1 113 ? 6.362 0.289 -24.099 1.00 98.38 113 THR A C 1
ATOM 847 O O . THR A 1 113 ? 5.591 -0.411 -24.750 1.00 98.38 113 THR A O 1
ATOM 850 N N . ALA A 1 114 ? 7.344 0.980 -24.682 1.00 97.75 114 ALA A N 1
ATOM 851 C CA . ALA A 1 114 ? 7.728 0.795 -26.076 1.00 97.75 114 ALA A CA 1
ATOM 852 C C . ALA A 1 114 ? 8.458 -0.537 -26.324 1.00 97.75 114 ALA A C 1
ATOM 854 O O . ALA A 1 114 ? 8.869 -1.218 -25.383 1.00 97.75 114 ALA A O 1
ATOM 855 N N . TYR A 1 115 ? 8.685 -0.853 -27.604 1.00 96.31 115 TYR A N 1
ATOM 856 C CA . TYR A 1 115 ? 9.503 -1.992 -28.034 1.00 96.31 115 TYR A CA 1
ATOM 857 C C . TYR A 1 115 ? 10.872 -2.006 -27.332 1.00 96.31 115 TYR A C 1
ATOM 859 O O . TYR A 1 115 ? 11.457 -0.947 -27.065 1.00 96.31 115 TYR A O 1
ATOM 867 N N . GLY A 1 116 ? 11.377 -3.202 -27.032 1.00 95.31 116 GLY A N 1
ATOM 868 C CA . GLY A 1 116 ? 12.597 -3.437 -26.258 1.00 95.31 116 GLY A CA 1
ATOM 869 C C . GLY A 1 116 ? 12.463 -3.130 -24.763 1.00 95.31 116 GLY A C 1
ATOM 870 O O . GLY A 1 116 ? 13.478 -3.032 -24.084 1.00 95.31 116 GLY A O 1
ATOM 871 N N . GLY A 1 117 ? 11.241 -2.906 -24.272 1.00 97.00 117 GLY A N 1
ATOM 872 C CA . GLY A 1 117 ? 10.925 -2.674 -22.864 1.00 97.00 117 GLY A CA 1
ATOM 873 C C . GLY A 1 117 ? 10.252 -3.892 -22.236 1.00 97.00 117 GLY A C 1
ATOM 874 O O . GLY A 1 117 ? 10.814 -4.983 -22.240 1.00 97.00 117 GLY A O 1
ATOM 875 N N . LEU A 1 118 ? 9.025 -3.715 -21.737 1.00 97.50 118 LEU A N 1
ATOM 876 C CA . LEU A 1 118 ? 8.195 -4.814 -21.222 1.00 97.50 118 LEU A CA 1
ATOM 877 C C . LEU A 1 118 ? 7.913 -5.896 -22.276 1.00 97.50 118 LEU A C 1
ATOM 879 O O . LEU A 1 118 ? 7.789 -7.068 -21.931 1.00 97.50 118 LEU A O 1
ATOM 883 N N . LEU A 1 119 ? 7.798 -5.504 -23.548 1.00 97.62 119 LEU A N 1
ATOM 884 C CA . LEU A 1 119 ? 7.720 -6.410 -24.691 1.00 97.62 119 LEU A CA 1
ATOM 885 C C . LEU A 1 119 ? 8.870 -6.103 -25.653 1.00 97.62 119 LEU A C 1
ATOM 887 O O . LEU A 1 119 ? 9.179 -4.942 -25.927 1.00 97.62 119 LEU A O 1
ATOM 891 N N . GLU A 1 120 ? 9.488 -7.150 -26.192 1.00 96.12 120 GLU A N 1
ATOM 892 C CA . GLU A 1 120 ? 10.691 -7.024 -27.019 1.00 96.12 120 GLU A CA 1
ATOM 893 C C . GLU A 1 120 ? 10.409 -6.358 -28.377 1.00 96.12 120 GLU A C 1
ATOM 895 O O . GLU A 1 120 ? 11.095 -5.413 -28.755 1.00 96.12 120 GLU A O 1
ATOM 900 N N . GLY A 1 121 ? 9.369 -6.793 -29.098 1.00 95.50 121 GLY A N 1
ATOM 901 C CA . GLY A 1 121 ? 9.151 -6.393 -30.497 1.00 95.50 121 GLY A CA 1
ATOM 902 C C . GLY A 1 121 ? 8.047 -5.365 -30.758 1.00 95.50 121 GLY A C 1
ATOM 903 O O . GLY A 1 121 ? 7.928 -4.883 -31.881 1.00 95.50 121 GLY A O 1
ATOM 904 N N . ILE A 1 122 ? 7.214 -5.037 -29.767 1.00 97.12 122 ILE A N 1
ATOM 905 C CA . ILE A 1 122 ? 6.013 -4.208 -29.961 1.00 97.12 122 ILE A CA 1
ATOM 906 C C . ILE A 1 122 ? 5.780 -3.263 -28.780 1.00 97.12 122 ILE A C 1
ATOM 908 O O . ILE A 1 122 ? 6.207 -3.539 -27.662 1.00 97.12 122 ILE A O 1
ATOM 912 N N . CYS A 1 123 ? 5.072 -2.158 -29.024 1.00 97.69 123 CYS A N 1
ATOM 913 C CA . CYS A 1 123 ? 4.485 -1.362 -27.946 1.00 97.69 123 CYS A CA 1
ATOM 914 C C . CYS A 1 123 ? 3.361 -2.155 -27.255 1.00 97.69 123 CYS A C 1
ATOM 916 O O . CYS A 1 123 ? 2.795 -3.091 -27.827 1.00 97.69 123 CYS A O 1
ATOM 918 N N . LEU A 1 124 ? 2.967 -1.739 -26.053 1.00 98.06 124 LEU A N 1
ATOM 919 C CA . LEU A 1 124 ? 1.770 -2.287 -25.423 1.00 98.06 124 LEU A CA 1
ATOM 920 C C . LEU A 1 124 ? 0.504 -1.880 -26.188 1.00 98.06 124 LEU A C 1
ATOM 922 O O . LEU A 1 124 ? 0.395 -0.778 -26.712 1.00 98.06 124 LEU A O 1
ATOM 926 N N . ASN A 1 125 ? -0.525 -2.725 -26.155 1.00 96.81 125 ASN A N 1
ATOM 927 C CA . ASN A 1 125 ? -1.847 -2.379 -26.702 1.00 96.81 125 ASN A CA 1
ATOM 928 C C . ASN A 1 125 ? -2.707 -1.541 -25.735 1.00 96.81 125 ASN A C 1
ATOM 930 O O . ASN A 1 125 ? -3.869 -1.262 -26.020 1.00 96.81 125 ASN A O 1
ATOM 934 N N . ARG A 1 126 ? -2.185 -1.201 -24.551 1.00 97.44 126 ARG A N 1
ATOM 935 C CA . ARG A 1 126 ? -2.905 -0.489 -23.486 1.00 97.44 126 ARG A CA 1
ATOM 936 C C . ARG A 1 126 ? -1.945 0.290 -22.595 1.00 97.44 126 ARG A C 1
ATOM 938 O O . ARG A 1 126 ? -0.752 -0.002 -22.567 1.00 97.44 126 ARG A O 1
ATOM 945 N N . ASN A 1 127 ? -2.493 1.229 -21.832 1.00 98.25 127 ASN A N 1
ATOM 946 C CA . ASN A 1 127 ? -1.758 1.926 -20.783 1.00 98.25 127 ASN A CA 1
ATOM 947 C C . ASN A 1 127 ? -1.363 0.948 -19.670 1.00 98.25 127 ASN A C 1
ATOM 949 O O . ASN A 1 127 ? -2.114 0.024 -19.339 1.00 98.25 127 ASN A O 1
ATOM 953 N N . PHE A 1 128 ? -0.210 1.187 -19.061 1.00 98.56 128 PHE A N 1
ATOM 954 C CA . PHE A 1 128 ? 0.369 0.337 -18.026 1.00 98.56 128 PHE A CA 1
ATOM 955 C C . PHE A 1 128 ? 0.457 1.088 -16.695 1.00 98.56 128 PHE A C 1
ATOM 957 O O . PHE A 1 128 ? 0.574 2.313 -16.680 1.00 98.56 128 PHE A O 1
ATOM 964 N N . THR A 1 129 ? 0.379 0.376 -15.571 1.00 98.69 129 THR A N 1
ATOM 965 C CA . THR A 1 129 ? 0.506 0.990 -14.247 1.00 98.69 129 THR A CA 1
ATOM 966 C C . THR A 1 129 ? 1.228 0.082 -13.262 1.00 98.69 129 THR A C 1
ATOM 968 O O . THR A 1 129 ? 0.947 -1.115 -13.187 1.00 98.69 129 THR A O 1
ATOM 971 N N . TRP A 1 130 ? 2.124 0.679 -12.483 1.00 98.69 130 TRP A N 1
ATOM 972 C CA . TRP A 1 130 ? 2.695 0.102 -11.275 1.00 98.69 130 TRP A CA 1
ATOM 973 C C . TRP A 1 130 ? 2.005 0.689 -10.030 1.00 98.69 130 TRP A C 1
ATOM 975 O O . TRP A 1 130 ? 1.521 1.827 -10.033 1.00 98.69 130 TRP A O 1
ATOM 985 N N . GLY A 1 131 ? 1.915 -0.103 -8.957 1.00 97.44 131 GLY A N 1
ATOM 986 C CA . GLY A 1 131 ? 1.322 0.334 -7.685 1.00 97.44 131 GLY A CA 1
ATOM 987 C C . GLY A 1 131 ? -0.187 0.617 -7.732 1.00 97.44 131 GLY A C 1
ATOM 988 O O . GLY A 1 131 ? -0.702 1.354 -6.900 1.00 97.44 131 GLY A O 1
ATOM 989 N N . GLY A 1 132 ? -0.918 0.075 -8.715 1.00 97.19 132 GLY A N 1
ATOM 990 C CA . GLY A 1 132 ? -2.378 0.237 -8.816 1.00 97.19 132 GLY A CA 1
ATOM 991 C C . GLY A 1 132 ? -2.844 1.649 -9.189 1.00 97.19 132 GLY A C 1
ATOM 992 O O . GLY A 1 132 ? -3.963 2.037 -8.848 1.00 97.19 132 GLY A O 1
ATOM 993 N N . GLY A 1 133 ? -1.998 2.429 -9.860 1.00 98.31 133 GLY A N 1
ATOM 994 C CA . GLY A 1 133 ? -2.302 3.807 -10.249 1.00 98.31 133 GLY A CA 1
ATOM 995 C C . GLY A 1 133 ? -1.284 4.839 -9.770 1.00 98.31 133 GLY A C 1
ATOM 996 O O . GLY A 1 133 ? -1.451 6.015 -10.085 1.00 98.31 133 GLY A O 1
ATOM 997 N N . VAL A 1 134 ? -0.253 4.434 -9.019 1.00 98.69 134 VAL A N 1
ATOM 998 C CA . VAL A 1 134 ? 0.774 5.360 -8.511 1.00 98.69 134 VAL A CA 1
ATOM 999 C C . VAL A 1 134 ? 1.669 5.845 -9.647 1.00 98.69 134 VAL A C 1
ATOM 1001 O O . VAL A 1 134 ? 1.810 7.053 -9.820 1.00 98.69 134 VAL A O 1
ATOM 1004 N N . MET A 1 135 ? 2.210 4.929 -10.456 1.00 98.69 135 MET A N 1
ATOM 1005 C CA . MET A 1 135 ? 3.041 5.254 -11.617 1.00 98.69 135 MET A CA 1
ATOM 1006 C C . MET A 1 135 ? 2.407 4.690 -12.885 1.00 98.69 135 MET A C 1
ATOM 1008 O O . MET A 1 135 ? 2.250 3.481 -13.032 1.00 98.69 135 MET A O 1
ATOM 1012 N N . ASN A 1 136 ? 2.034 5.568 -13.808 1.00 98.81 136 ASN A N 1
ATOM 1013 C CA . ASN A 1 136 ? 1.228 5.242 -14.978 1.00 98.81 136 ASN A CA 1
ATOM 1014 C C . ASN A 1 136 ? 1.962 5.608 -16.265 1.00 98.81 136 ASN A C 1
ATOM 1016 O O . ASN A 1 136 ? 2.598 6.659 -16.350 1.00 98.81 136 ASN A O 1
ATOM 1020 N N . PHE A 1 137 ? 1.808 4.770 -17.280 1.00 98.75 137 PHE A N 1
ATOM 1021 C CA . PHE A 1 137 ? 2.498 4.877 -18.555 1.00 98.75 137 PHE A CA 1
ATOM 1022 C C . PHE A 1 137 ? 1.506 4.756 -19.706 1.00 98.75 137 PHE A C 1
ATOM 1024 O O . PHE A 1 137 ? 0.587 3.931 -19.670 1.00 98.75 137 PHE A O 1
ATOM 1031 N N . GLY A 1 138 ? 1.736 5.544 -20.751 1.00 98.50 138 GLY A N 1
ATOM 1032 C CA . GLY A 1 138 ? 1.142 5.337 -22.063 1.00 98.50 138 GLY A CA 1
ATOM 1033 C C . GLY A 1 138 ? 1.584 4.012 -22.676 1.00 98.50 138 GLY A C 1
ATOM 1034 O O . GLY A 1 138 ? 2.451 3.305 -22.156 1.00 98.50 138 GLY A O 1
ATOM 1035 N N . SER A 1 139 ? 0.981 3.666 -23.803 1.00 97.75 139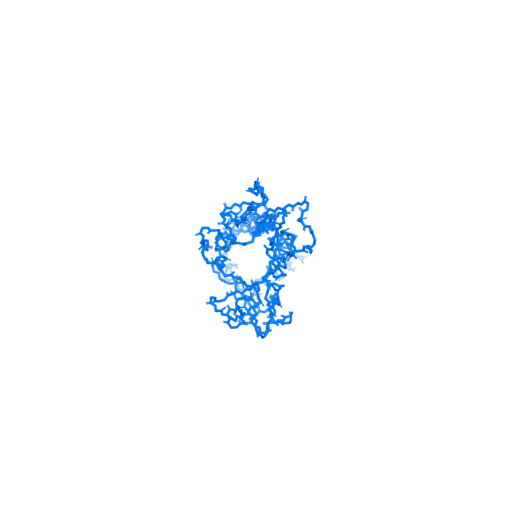 SER A N 1
ATOM 1036 C CA . SER A 1 139 ? 1.218 2.397 -24.490 1.00 97.75 139 SER A CA 1
ATOM 1037 C C . SER A 1 139 ? 2.614 2.240 -25.102 1.00 97.75 139 SER A C 1
ATOM 1039 O O . SER A 1 139 ? 3.036 1.108 -25.316 1.00 97.75 139 SER A O 1
ATOM 1041 N N . CYS A 1 140 ? 3.333 3.329 -25.399 1.00 97.88 140 CYS A N 1
ATOM 1042 C CA . CYS A 1 140 ? 4.623 3.273 -26.094 1.00 97.88 140 CYS A CA 1
ATOM 1043 C C . CYS A 1 140 ? 5.620 4.337 -25.596 1.00 97.88 140 CYS A C 1
ATOM 1045 O O . CYS A 1 140 ? 6.151 5.141 -26.361 1.00 97.88 140 CYS A O 1
ATOM 1047 N N . VAL A 1 141 ? 5.867 4.350 -24.288 1.00 97.75 141 VAL A N 1
ATOM 1048 C CA . VAL A 1 141 ? 6.821 5.240 -23.623 1.00 97.75 141 VAL A CA 1
ATOM 1049 C C . VAL A 1 141 ? 8.248 4.747 -23.867 1.00 97.75 141 VAL A C 1
ATOM 1051 O O . VAL A 1 141 ? 8.570 3.590 -23.583 1.00 97.75 141 VAL A O 1
ATOM 1054 N N . ALA A 1 142 ? 9.106 5.644 -24.356 1.00 94.31 142 ALA A N 1
ATOM 1055 C CA . ALA A 1 142 ? 10.525 5.407 -24.610 1.00 94.31 142 ALA A CA 1
ATOM 1056 C C . ALA A 1 142 ? 11.376 6.632 -24.238 1.00 94.31 142 ALA A C 1
ATOM 1058 O O . ALA A 1 142 ? 10.886 7.762 -24.207 1.00 94.31 142 ALA A O 1
ATOM 1059 N N . GLY A 1 143 ? 12.675 6.405 -24.033 1.00 90.62 143 GLY A N 1
ATOM 1060 C CA . GLY A 1 143 ? 13.656 7.467 -23.807 1.00 90.62 143 GLY A CA 1
ATOM 1061 C C . GLY A 1 143 ? 13.478 8.189 -22.469 1.00 90.62 143 GLY A C 1
ATOM 1062 O O . GLY A 1 143 ? 13.077 7.591 -21.473 1.00 90.62 143 GLY A O 1
ATOM 1063 N N . ASN A 1 144 ? 13.801 9.485 -22.449 1.00 90.56 144 ASN A N 1
ATOM 1064 C CA . ASN A 1 144 ? 13.719 10.312 -21.246 1.00 90.56 144 ASN A CA 1
ATOM 1065 C C . ASN A 1 144 ? 12.270 10.482 -20.775 1.00 90.56 144 ASN A C 1
ATOM 1067 O O . ASN A 1 144 ? 11.444 11.093 -21.459 1.00 90.56 144 ASN A O 1
ATOM 1071 N N . LEU A 1 145 ? 11.982 9.991 -19.570 1.00 93.31 145 LEU A N 1
ATOM 1072 C CA . LEU A 1 145 ? 10.635 9.996 -19.014 1.00 93.31 145 LEU A CA 1
ATOM 1073 C C . LEU A 1 145 ? 10.194 11.409 -18.615 1.00 93.31 145 LEU A C 1
ATOM 1075 O O . LEU A 1 145 ? 10.732 12.038 -17.702 1.00 93.31 145 LEU A O 1
ATOM 1079 N N . LYS A 1 146 ? 9.147 11.899 -19.281 1.00 91.56 146 LYS A N 1
ATOM 1080 C CA . LYS A 1 146 ? 8.521 13.199 -19.000 1.00 91.56 146 LYS A CA 1
ATOM 1081 C C . LYS A 1 146 ? 7.411 13.040 -17.965 1.00 91.56 146 LYS A C 1
ATOM 1083 O O . LYS A 1 146 ? 6.225 13.127 -18.289 1.00 91.56 146 LYS A O 1
ATOM 1088 N N . ILE A 1 147 ? 7.803 12.793 -16.719 1.00 96.00 147 ILE A N 1
ATOM 1089 C CA . ILE A 1 147 ? 6.852 12.582 -15.628 1.00 96.00 147 ILE A CA 1
ATOM 1090 C C . ILE A 1 147 ? 6.097 13.870 -15.285 1.00 96.00 147 ILE A C 1
ATOM 1092 O O . ILE A 1 147 ? 6.683 14.940 -15.110 1.00 96.00 147 ILE A O 1
ATOM 1096 N N . LYS A 1 148 ? 4.770 13.772 -15.203 1.00 97.88 148 LYS A N 1
ATOM 1097 C CA . LYS A 1 148 ? 3.897 14.842 -14.704 1.00 97.88 148 LYS A CA 1
ATOM 1098 C C . LYS A 1 148 ? 2.935 14.268 -13.681 1.00 97.88 148 LYS A C 1
ATOM 1100 O O . LYS A 1 148 ? 2.606 13.089 -13.738 1.00 97.88 148 LYS A O 1
ATOM 1105 N N . GLY A 1 149 ? 2.416 15.106 -12.799 1.00 98.31 149 GLY A N 1
ATOM 1106 C CA . GLY A 1 149 ? 1.380 14.652 -11.889 1.00 98.31 149 GLY A CA 1
ATOM 1107 C C . GLY A 1 149 ? 0.037 14.408 -12.602 1.00 98.31 149 GLY A C 1
ATOM 1108 O O . GLY A 1 149 ? -0.436 15.288 -13.334 1.00 98.31 149 GLY A O 1
ATOM 1109 N N . GLY A 1 150 ? -0.578 13.254 -12.354 1.00 98.25 150 GLY A N 1
ATOM 1110 C CA . GLY A 1 150 ? -1.885 12.833 -12.864 1.00 98.25 150 GLY A CA 1
ATOM 1111 C C . GLY A 1 150 ? -2.187 11.372 -12.517 1.00 98.25 150 GLY A C 1
ATOM 1112 O O . GLY A 1 150 ? -1.298 10.620 -12.124 1.00 98.25 150 GLY A O 1
ATOM 1113 N N . GLU A 1 151 ? -3.438 10.970 -12.679 1.00 98.56 151 GLU A N 1
ATOM 1114 C CA . GLU A 1 151 ? -3.907 9.611 -12.411 1.00 98.56 151 GLU A CA 1
ATOM 1115 C C . GLU A 1 151 ? -3.870 8.744 -13.685 1.00 98.56 151 GLU A C 1
ATOM 1117 O O . GLU A 1 151 ? -3.553 9.218 -14.778 1.00 98.56 151 GLU A O 1
ATOM 1122 N N . TYR A 1 152 ? -4.229 7.460 -13.577 1.00 98.31 152 TYR A N 1
ATOM 1123 C CA . TYR A 1 152 ? -4.229 6.529 -14.718 1.00 98.31 152 TYR A CA 1
ATOM 1124 C C . TYR A 1 152 ? -5.086 7.013 -15.905 1.00 98.31 152 TYR A C 1
ATOM 1126 O O . TYR A 1 152 ? -4.695 6.856 -17.061 1.00 98.31 152 TYR A O 1
ATOM 1134 N N . GLY A 1 153 ? -6.229 7.650 -15.626 1.00 97.44 153 GLY A N 1
ATOM 1135 C CA . GLY A 1 153 ? -7.105 8.228 -16.653 1.00 97.44 153 GLY A CA 1
ATOM 1136 C C . GLY A 1 153 ? -6.524 9.455 -17.367 1.00 97.44 153 GLY A C 1
ATOM 1137 O O . GLY A 1 153 ? -6.983 9.791 -18.453 1.00 97.44 153 GLY A O 1
ATOM 1138 N N . ASP A 1 154 ? -5.487 10.089 -16.807 1.00 98.00 154 ASP A N 1
ATOM 1139 C CA . ASP A 1 154 ? -4.845 11.290 -17.365 1.00 98.00 154 ASP A CA 1
ATOM 1140 C C . ASP A 1 154 ? -3.695 10.956 -18.339 1.00 98.00 154 ASP A C 1
ATOM 1142 O O . ASP A 1 154 ? -2.958 11.842 -18.805 1.00 98.00 154 ASP A O 1
ATOM 1146 N N . VAL A 1 155 ? -3.493 9.667 -18.624 1.00 97.81 155 VAL A N 1
ATOM 1147 C CA . VAL A 1 155 ? -2.541 9.162 -19.617 1.00 97.81 155 VAL A CA 1
ATOM 1148 C C . VAL A 1 155 ? -3.164 9.316 -21.007 1.00 97.81 155 VAL A C 1
ATOM 1150 O O . VAL A 1 155 ? -3.787 8.407 -21.549 1.00 97.81 155 VAL A O 1
ATOM 1153 N N . SER A 1 156 ? -3.019 10.519 -21.562 1.00 92.75 156 SER A N 1
ATOM 1154 C CA . SER A 1 156 ? -3.690 10.959 -22.791 1.00 92.75 156 SER A CA 1
ATOM 1155 C C . SER A 1 156 ? -2.913 10.688 -24.086 1.00 92.75 156 SER A C 1
ATOM 1157 O O . SER A 1 156 ? -3.447 10.903 -25.169 1.00 92.75 156 SER A O 1
ATOM 1159 N N . SER A 1 157 ? -1.644 10.281 -24.000 1.00 95.75 157 SER A N 1
ATOM 1160 C CA . SER A 1 157 ? -0.770 10.025 -25.153 1.00 95.75 157 SER A CA 1
ATOM 1161 C C . SER A 1 157 ? 0.070 8.765 -24.948 1.00 95.75 157 SER A C 1
ATOM 1163 O O . SER A 1 157 ? 0.247 8.291 -23.825 1.00 95.75 157 SER A O 1
ATOM 1165 N N . HIS A 1 158 ? 0.605 8.224 -26.045 1.00 95.19 158 HIS A N 1
ATOM 1166 C CA . HIS A 1 158 ? 1.429 7.011 -26.038 1.00 95.19 158 HIS A CA 1
ATOM 1167 C C . HIS A 1 158 ? 2.739 7.178 -25.248 1.00 95.19 158 HIS A C 1
ATOM 1169 O O . HIS A 1 158 ? 3.240 6.196 -24.710 1.00 95.19 158 HIS A O 1
ATOM 1175 N N . ASP A 1 159 ? 3.256 8.405 -25.145 1.00 94.81 159 ASP A N 1
ATOM 1176 C CA . ASP A 1 159 ? 4.492 8.774 -24.446 1.00 94.81 159 ASP A CA 1
ATOM 1177 C C . ASP A 1 159 ? 4.257 9.341 -23.030 1.00 94.81 159 ASP A C 1
ATOM 1179 O O . ASP A 1 159 ? 5.207 9.727 -22.344 1.00 94.81 159 ASP A O 1
ATOM 1183 N N . ALA A 1 160 ? 3.003 9.414 -22.571 1.00 97.75 160 ALA A N 1
ATOM 1184 C CA . ALA A 1 160 ? 2.680 10.015 -21.284 1.00 97.75 160 ALA A CA 1
ATOM 1185 C C . ALA A 1 160 ? 3.177 9.161 -20.110 1.00 97.75 160 ALA A C 1
ATOM 1187 O O . ALA A 1 160 ? 2.907 7.966 -20.031 1.00 97.75 160 ALA A O 1
ATOM 1188 N N . VAL A 1 161 ? 3.816 9.816 -19.138 1.00 98.38 161 VAL A N 1
ATOM 1189 C CA . VAL A 1 161 ? 4.125 9.240 -17.824 1.00 98.38 161 VAL A CA 1
ATOM 1190 C C . VAL A 1 161 ? 3.454 10.093 -16.757 1.00 98.38 161 VAL A C 1
ATOM 1192 O O . VAL A 1 161 ? 3.621 11.321 -16.731 1.00 98.38 161 VAL A O 1
ATOM 1195 N N . ARG A 1 162 ? 2.661 9.456 -15.896 1.00 98.56 162 ARG A N 1
ATOM 1196 C CA . ARG A 1 162 ? 1.920 10.122 -14.825 1.00 98.56 162 ARG A CA 1
ATOM 1197 C C . ARG A 1 162 ? 2.240 9.515 -13.472 1.00 98.56 162 ARG A C 1
ATOM 1199 O O . ARG A 1 162 ? 2.154 8.303 -13.314 1.00 98.56 162 ARG A O 1
ATOM 1206 N N . TRP A 1 163 ? 2.553 10.366 -12.508 1.00 98.81 163 TRP A N 1
ATOM 1207 C CA . TRP A 1 163 ? 2.618 9.987 -11.101 1.00 98.81 163 TRP A CA 1
ATOM 1208 C C . TRP A 1 163 ? 1.410 10.551 -10.369 1.00 98.81 163 TRP A C 1
ATOM 1210 O O . TRP A 1 163 ? 1.051 11.706 -10.610 1.00 98.81 163 TRP A O 1
ATOM 1220 N N . THR A 1 164 ? 0.802 9.776 -9.478 1.00 98.75 164 THR A N 1
ATOM 1221 C CA . THR A 1 164 ? -0.415 10.192 -8.769 1.00 98.75 164 THR A CA 1
ATOM 1222 C C . THR A 1 164 ? -0.260 11.567 -8.102 1.00 98.75 164 THR A C 1
ATOM 1224 O O . THR A 1 164 ? 0.721 11.859 -7.411 1.00 98.75 164 THR A O 1
ATOM 1227 N N . LYS A 1 165 ? -1.225 12.460 -8.338 1.00 98.44 165 LYS A N 1
ATOM 1228 C CA . LYS A 1 165 ? -1.329 13.741 -7.617 1.00 98.44 165 LYS A CA 1
ATOM 1229 C C . LYS A 1 165 ? -2.156 13.585 -6.359 1.00 98.44 165 LYS A C 1
ATOM 1231 O O . LYS A 1 165 ? -1.914 14.284 -5.383 1.00 98.44 165 LYS A O 1
ATOM 1236 N N . ASP A 1 166 ? -3.138 12.699 -6.417 1.00 98.19 166 ASP A N 1
ATOM 1237 C CA . ASP A 1 166 ? -4.088 12.462 -5.352 1.00 98.19 166 ASP A CA 1
ATOM 1238 C C . ASP A 1 166 ? -4.162 10.958 -5.075 1.00 98.19 166 ASP A C 1
ATOM 1240 O O . ASP A 1 166 ? -4.980 10.249 -5.672 1.00 98.19 166 ASP A O 1
ATOM 1244 N N . PRO A 1 167 ? -3.339 10.459 -4.139 1.00 98.50 167 PRO A N 1
ATOM 1245 C CA . PRO A 1 167 ? -3.325 9.048 -3.776 1.00 98.50 167 PRO A CA 1
ATOM 1246 C C . PRO A 1 167 ? -4.694 8.522 -3.322 1.00 98.50 167 PRO A C 1
ATOM 1248 O O . PRO A 1 167 ? -4.973 7.337 -3.473 1.00 98.50 167 PRO A O 1
ATOM 1251 N N . SER A 1 168 ? -5.626 9.369 -2.869 1.00 98.00 168 SER A N 1
ATOM 1252 C CA . SER A 1 168 ? -6.990 8.911 -2.565 1.00 98.00 168 SER A CA 1
ATOM 1253 C C . SER A 1 168 ? -7.764 8.413 -3.800 1.00 98.00 168 SER A C 1
ATOM 1255 O O . SER A 1 168 ? -8.742 7.672 -3.668 1.00 98.00 168 SER A O 1
ATOM 1257 N N . LYS A 1 169 ? -7.319 8.767 -5.016 1.00 98.06 169 LYS A N 1
ATOM 1258 C CA . LYS A 1 169 ? -7.905 8.324 -6.292 1.00 98.06 169 LYS A CA 1
ATOM 1259 C C . LYS A 1 169 ? -7.315 7.016 -6.823 1.00 98.06 169 LYS A C 1
ATOM 1261 O O . LYS A 1 169 ? -7.955 6.387 -7.677 1.00 98.06 169 LYS A O 1
ATOM 1266 N N . VAL A 1 170 ? -6.170 6.582 -6.303 1.00 98.44 170 VAL A N 1
ATOM 1267 C CA . VAL A 1 170 ? -5.500 5.325 -6.668 1.00 98.44 170 VAL A CA 1
ATOM 1268 C C . VAL A 1 170 ? -6.343 4.138 -6.199 1.00 98.44 170 VAL A C 1
ATOM 1270 O O . VAL A 1 170 ? -6.879 4.133 -5.088 1.00 98.44 170 VAL A O 1
ATOM 1273 N N . SER A 1 171 ? -6.502 3.120 -7.052 1.00 96.88 171 SER A N 1
ATOM 1274 C CA . SER A 1 171 ? -7.529 2.087 -6.851 1.00 96.88 171 SER A CA 1
ATOM 1275 C C . SER A 1 171 ? -7.340 1.308 -5.553 1.00 96.88 171 SER A C 1
ATOM 1277 O O . SER A 1 171 ? -8.309 1.064 -4.840 1.00 96.88 171 SER A O 1
ATOM 1279 N N . ILE A 1 172 ? -6.094 0.961 -5.228 1.00 97.75 172 ILE A N 1
ATOM 1280 C CA . ILE A 1 172 ? -5.768 0.169 -4.040 1.00 97.75 172 ILE A CA 1
ATOM 1281 C C . ILE A 1 172 ? -5.969 0.951 -2.733 1.00 97.75 172 ILE A C 1
ATOM 1283 O O . ILE A 1 172 ? -6.272 0.344 -1.712 1.00 97.75 172 ILE A O 1
ATOM 1287 N N . PHE A 1 173 ? -5.882 2.286 -2.749 1.00 98.25 173 PHE A N 1
ATOM 1288 C CA . PHE A 1 173 ? -6.052 3.107 -1.545 1.00 98.25 173 PHE A CA 1
ATOM 1289 C C . PHE A 1 173 ? -7.511 3.480 -1.272 1.00 98.25 173 PHE A C 1
ATOM 1291 O O . PHE A 1 173 ? -7.882 3.659 -0.111 1.00 98.25 173 PHE A O 1
ATOM 1298 N N . LYS A 1 174 ? -8.370 3.527 -2.301 1.00 96.62 174 LYS A N 1
ATOM 1299 C CA . LYS A 1 174 ? -9.811 3.809 -2.144 1.00 96.62 174 LYS A CA 1
ATOM 1300 C C . LYS A 1 174 ? -10.480 2.891 -1.123 1.00 96.62 174 LYS A C 1
ATOM 1302 O O . LYS A 1 174 ? -11.209 3.363 -0.248 1.00 96.62 174 LYS A O 1
ATOM 1307 N N . ASP A 1 175 ? -10.219 1.590 -1.212 1.00 93.94 175 ASP A N 1
ATOM 1308 C CA . ASP A 1 175 ? -10.813 0.616 -0.297 1.00 93.94 175 ASP A CA 1
ATOM 1309 C C . ASP A 1 175 ? -10.241 0.710 1.116 1.00 93.94 175 ASP A C 1
ATOM 1311 O O . ASP A 1 175 ? -11.000 0.596 2.081 1.00 93.94 175 ASP A O 1
ATOM 1315 N N . VAL A 1 176 ? -8.945 1.002 1.249 1.00 98.12 176 VAL A N 1
ATOM 1316 C CA . VAL A 1 176 ? -8.304 1.237 2.551 1.00 98.12 176 VAL A CA 1
ATOM 1317 C C . VAL A 1 176 ? -8.954 2.425 3.252 1.00 98.12 176 VAL A C 1
ATOM 1319 O O . VAL A 1 176 ? -9.417 2.291 4.384 1.00 98.12 176 VAL A O 1
ATOM 1322 N N . ILE A 1 177 ? -9.063 3.565 2.562 1.00 98.19 177 ILE A N 1
ATOM 1323 C CA . ILE A 1 177 ? -9.675 4.789 3.096 1.00 98.19 177 ILE A CA 1
ATOM 1324 C C . ILE A 1 177 ? -11.114 4.508 3.535 1.00 98.19 177 ILE A C 1
ATOM 1326 O O . ILE A 1 177 ? -11.488 4.798 4.673 1.00 98.19 177 ILE A O 1
ATOM 1330 N N . ARG A 1 178 ? -11.914 3.891 2.659 1.00 97.75 178 ARG A N 1
ATOM 1331 C CA . ARG A 1 178 ? -13.330 3.599 2.909 1.00 97.75 178 ARG A CA 1
ATOM 1332 C C . ARG A 1 178 ? -13.533 2.659 4.098 1.00 97.75 178 ARG A C 1
ATOM 1334 O O . ARG A 1 178 ? -14.371 2.921 4.962 1.00 97.75 178 ARG A O 1
ATOM 1341 N N . LEU A 1 179 ? -12.804 1.545 4.148 1.00 97.88 179 LEU A N 1
ATOM 1342 C CA . LEU A 1 179 ? -12.983 0.529 5.188 1.00 97.88 179 LEU A CA 1
ATOM 1343 C C . LEU A 1 179 ? -12.418 0.990 6.534 1.00 97.88 179 LEU A C 1
ATOM 1345 O O . LEU A 1 179 ? -13.041 0.741 7.570 1.00 97.88 179 LEU A O 1
ATOM 1349 N N . PHE A 1 180 ? -11.300 1.718 6.531 1.00 97.69 180 PHE A N 1
ATOM 1350 C CA . PHE A 1 180 ? -10.746 2.302 7.748 1.00 97.69 180 PHE A CA 1
ATOM 1351 C C . PHE A 1 180 ? -11.646 3.407 8.316 1.00 97.69 180 PHE A C 1
ATOM 1353 O O . PHE A 1 180 ? -11.878 3.440 9.527 1.00 97.69 180 PHE A O 1
ATOM 1360 N N . ALA A 1 181 ? -12.230 4.257 7.462 1.00 97.12 181 ALA A N 1
ATOM 1361 C CA . ALA A 1 181 ? -13.233 5.239 7.877 1.00 97.12 181 ALA A CA 1
ATOM 1362 C C . ALA A 1 181 ? -14.445 4.558 8.531 1.00 97.12 181 ALA A C 1
ATOM 1364 O O . ALA A 1 181 ? -14.792 4.889 9.665 1.00 97.12 181 ALA A O 1
ATOM 1365 N N . ARG A 1 182 ? -15.001 3.515 7.896 1.00 97.12 182 ARG A N 1
ATOM 1366 C CA . ARG A 1 182 ? -16.117 2.729 8.450 1.00 97.12 182 ARG A CA 1
ATOM 1367 C C . ARG A 1 182 ? -15.785 2.114 9.814 1.00 97.12 182 ARG A C 1
ATOM 1369 O O . ARG A 1 182 ? -16.632 2.081 10.707 1.00 97.12 182 ARG A O 1
ATOM 1376 N N . PHE A 1 183 ? -14.560 1.617 9.994 1.00 96.94 183 PHE A N 1
ATOM 1377 C CA . PHE A 1 183 ? -14.100 1.129 11.293 1.00 96.94 183 PHE A CA 1
ATOM 1378 C C . PHE A 1 183 ? -14.041 2.255 12.336 1.00 96.94 183 PHE A C 1
ATOM 1380 O O . PHE A 1 183 ? -14.569 2.083 13.438 1.00 96.94 183 PHE A O 1
ATOM 1387 N N . LYS A 1 184 ? -13.454 3.412 11.998 1.00 96.38 184 LYS A N 1
ATOM 1388 C CA . LYS A 1 184 ? -13.366 4.571 12.903 1.00 96.38 184 LYS A CA 1
ATOM 1389 C C . LYS A 1 184 ? -14.744 5.092 13.308 1.00 96.38 184 LYS A C 1
ATOM 1391 O O . LYS A 1 184 ? -14.959 5.353 14.489 1.00 96.38 184 LYS A O 1
ATOM 1396 N N . GLU A 1 185 ? -15.676 5.195 12.368 1.00 96.50 185 GLU A N 1
ATOM 1397 C CA . GLU A 1 185 ? -17.061 5.601 12.628 1.00 96.50 185 GLU A CA 1
ATOM 1398 C C . GLU A 1 185 ? -17.746 4.654 13.615 1.00 96.50 185 GLU A C 1
ATOM 1400 O O . GLU A 1 185 ? -18.273 5.095 14.638 1.00 96.50 185 GLU A O 1
ATOM 1405 N N . ALA A 1 186 ? -17.672 3.342 13.364 1.00 96.25 186 ALA A N 1
ATOM 1406 C CA . ALA A 1 186 ? -18.249 2.340 14.253 1.00 96.25 186 ALA A CA 1
ATOM 1407 C C . ALA A 1 186 ? -17.612 2.380 15.651 1.00 96.25 186 ALA A C 1
ATOM 1409 O O . ALA A 1 186 ? -18.328 2.324 16.653 1.00 96.25 186 ALA A O 1
ATOM 1410 N N . LYS A 1 187 ? -16.281 2.523 15.730 1.00 96.38 187 LYS A N 1
ATOM 1411 C CA . LYS A 1 187 ? -15.553 2.656 16.998 1.00 96.38 187 LYS A CA 1
ATOM 1412 C C . LYS A 1 187 ? -16.049 3.867 17.785 1.00 96.38 187 LYS A C 1
ATOM 1414 O O . LYS A 1 187 ? -16.398 3.742 18.955 1.00 96.38 187 LYS A O 1
ATOM 1419 N N . ASN A 1 188 ? -16.119 5.027 17.140 1.00 96.31 188 ASN A N 1
ATOM 1420 C CA . ASN A 1 188 ? -16.518 6.274 17.786 1.00 96.31 188 ASN A CA 1
ATOM 1421 C C . ASN A 1 188 ? -17.985 6.239 18.237 1.00 96.31 188 ASN A C 1
ATOM 1423 O O . ASN A 1 188 ? -18.298 6.707 19.330 1.00 96.31 188 ASN A O 1
ATOM 1427 N N . ALA A 1 189 ? -18.875 5.639 17.443 1.00 96.56 189 ALA A N 1
ATOM 1428 C CA . ALA A 1 189 ? -20.277 5.468 17.811 1.00 96.56 189 ALA A CA 1
ATOM 1429 C C . ALA A 1 189 ? -20.447 4.572 19.051 1.00 96.56 189 ALA A C 1
ATOM 1431 O O . ALA A 1 189 ? -21.219 4.910 19.949 1.00 96.56 189 ALA A O 1
ATOM 1432 N N . VAL A 1 190 ? -19.705 3.460 19.129 1.00 96.44 190 VAL A N 1
ATOM 1433 C CA . VAL A 1 190 ? -19.711 2.580 20.310 1.00 96.44 190 VAL A CA 1
ATOM 1434 C C . VAL A 1 190 ? -19.151 3.307 21.530 1.00 96.44 190 VAL A C 1
ATOM 1436 O O . VAL A 1 190 ? -19.796 3.309 22.575 1.00 96.44 190 VAL A O 1
ATOM 1439 N N . MET A 1 191 ? -18.013 3.992 21.391 1.00 97.19 191 MET A N 1
ATOM 1440 C CA . MET A 1 191 ? -17.411 4.758 22.488 1.00 97.19 191 MET A CA 1
ATOM 1441 C C . MET A 1 191 ? -18.348 5.843 23.020 1.00 97.19 191 MET A C 1
ATOM 1443 O O . MET A 1 191 ? -18.462 6.008 24.231 1.00 97.19 191 MET A O 1
ATOM 1447 N N . LYS A 1 192 ? -19.064 6.548 22.135 1.00 97.94 192 LYS A N 1
ATOM 1448 C CA . LYS A 1 192 ? -20.056 7.546 22.542 1.00 97.94 192 LYS A CA 1
ATOM 1449 C C . LYS A 1 192 ? -21.182 6.912 23.357 1.00 97.94 192 LYS A C 1
ATOM 1451 O O . LYS A 1 192 ? -21.524 7.455 24.397 1.00 97.94 192 LYS A O 1
ATOM 1456 N N . LYS A 1 193 ? -21.721 5.767 22.919 1.00 97.69 193 LYS A N 1
ATOM 1457 C CA . LYS A 1 193 ? -22.780 5.048 23.649 1.00 97.69 193 LYS A CA 1
ATOM 1458 C C . LYS A 1 193 ? -22.318 4.558 25.019 1.00 97.69 193 LYS A C 1
ATOM 1460 O O . LYS A 1 193 ? -23.061 4.703 25.984 1.00 97.69 193 LYS A O 1
ATOM 1465 N N . ILE A 1 194 ? -21.109 3.996 25.103 1.00 97.94 194 ILE A N 1
ATOM 1466 C CA . ILE A 1 194 ? -20.516 3.577 26.380 1.00 97.94 194 ILE A CA 1
ATOM 1467 C C . ILE A 1 194 ? -20.414 4.789 27.299 1.00 97.94 194 ILE A C 1
ATOM 1469 O O . ILE A 1 194 ? -20.951 4.748 28.398 1.00 97.94 194 ILE A O 1
ATOM 1473 N N . LYS A 1 195 ? -19.820 5.886 26.814 1.00 97.62 195 LYS A N 1
ATOM 1474 C CA . LYS A 1 195 ? -19.666 7.116 27.591 1.00 97.62 195 LYS A CA 1
ATOM 1475 C C . LYS A 1 195 ? -21.003 7.634 28.119 1.00 97.62 195 LYS A C 1
ATOM 1477 O O . LYS A 1 195 ? -21.148 7.779 29.320 1.00 97.62 195 LYS A O 1
ATOM 1482 N N . THR A 1 196 ? -21.999 7.824 27.254 1.00 97.69 196 THR A N 1
ATOM 1483 C CA . THR A 1 196 ? -23.307 8.339 27.690 1.00 97.69 196 THR A CA 1
ATOM 1484 C C . THR A 1 196 ? -24.010 7.403 28.670 1.00 97.69 196 THR A C 1
ATOM 1486 O O . THR A 1 196 ? -24.713 7.871 29.551 1.00 97.69 196 THR A O 1
ATOM 1489 N N . THR A 1 197 ? -23.833 6.086 28.535 1.00 97.69 197 THR A N 1
ATOM 1490 C CA . THR A 1 197 ? -24.439 5.118 29.465 1.00 97.69 197 THR A CA 1
ATOM 1491 C C . THR A 1 197 ? -23.744 5.160 30.822 1.00 97.69 197 THR A C 1
ATOM 1493 O O . THR A 1 197 ? -24.414 5.193 31.845 1.00 97.69 197 THR A O 1
ATOM 1496 N N . VAL A 1 198 ? -22.408 5.204 30.837 1.00 97.75 198 VAL A N 1
ATOM 1497 C CA . VAL A 1 198 ? -21.615 5.346 32.066 1.00 97.75 198 VAL A CA 1
ATOM 1498 C C . VAL A 1 198 ? -21.959 6.655 32.780 1.00 97.75 198 VAL A C 1
ATOM 1500 O O . VAL A 1 198 ? -22.193 6.641 33.986 1.00 97.75 198 VAL A O 1
ATOM 1503 N N . ASP A 1 199 ? -22.071 7.761 32.043 1.00 97.31 199 ASP A N 1
ATOM 1504 C CA . ASP A 1 199 ? -22.430 9.075 32.591 1.00 97.31 199 ASP A CA 1
ATOM 1505 C C . ASP A 1 199 ? -23.831 9.077 33.244 1.00 97.31 199 ASP A C 1
ATOM 1507 O O . ASP A 1 199 ? -24.050 9.806 34.206 1.00 97.31 199 ASP A O 1
ATOM 1511 N N . GLU A 1 200 ? -24.786 8.271 32.762 1.00 97.81 200 GLU A N 1
ATOM 1512 C CA . GLU A 1 200 ? -26.101 8.123 33.411 1.00 97.81 200 GLU A CA 1
ATOM 1513 C C . GLU A 1 200 ? -26.073 7.146 34.595 1.00 97.81 200 GLU A C 1
ATOM 1515 O O . GLU A 1 200 ? -26.634 7.449 35.644 1.00 97.81 200 GLU A O 1
ATOM 1520 N N . LEU A 1 201 ? -25.394 5.998 34.470 1.00 96.94 201 LEU A N 1
ATOM 1521 C CA . LEU A 1 201 ? -25.305 5.005 35.549 1.00 96.94 201 LEU A CA 1
ATOM 1522 C C . LEU A 1 201 ? -24.609 5.572 36.790 1.00 96.94 201 LEU A C 1
ATOM 1524 O O . LEU A 1 201 ? -25.067 5.362 37.911 1.00 96.94 201 LEU A O 1
ATOM 1528 N N . THR A 1 202 ? -23.538 6.339 36.589 1.00 95.69 202 THR A N 1
ATOM 1529 C CA . THR A 1 202 ? -22.770 6.967 37.677 1.00 95.69 202 THR A CA 1
ATOM 1530 C C . THR A 1 202 ? -23.585 7.949 38.515 1.00 95.69 202 THR A C 1
ATOM 1532 O O . THR A 1 202 ? -23.245 8.159 39.673 1.00 95.69 202 THR A O 1
ATOM 1535 N N . LYS A 1 203 ? -24.694 8.496 37.998 1.00 96.12 203 LYS A N 1
ATOM 1536 C CA . LYS A 1 203 ? -25.604 9.350 38.784 1.00 96.12 203 LYS A CA 1
ATOM 1537 C C . LYS A 1 203 ? -26.424 8.571 39.812 1.00 96.12 203 LYS A C 1
ATOM 1539 O O . LYS A 1 203 ? -26.940 9.175 40.748 1.00 96.12 203 LYS A O 1
ATOM 1544 N N . CYS A 1 204 ? -26.600 7.266 39.611 1.00 96.62 204 CYS A N 1
ATOM 1545 C CA . CYS A 1 204 ? -27.457 6.418 40.440 1.00 96.62 204 CYS A CA 1
ATOM 1546 C C . CYS A 1 204 ? -26.676 5.516 41.402 1.00 96.62 204 CYS A C 1
ATOM 1548 O O . CYS A 1 204 ? -27.282 4.937 42.300 1.00 96.62 204 CYS A O 1
ATOM 1550 N N . ILE A 1 205 ? -25.362 5.370 41.214 1.00 95.69 205 ILE A N 1
ATOM 1551 C CA . ILE A 1 205 ? -24.511 4.559 42.090 1.00 95.69 205 ILE A CA 1
ATOM 1552 C C . ILE A 1 205 ? -24.242 5.349 43.376 1.00 95.69 205 ILE A C 1
ATOM 1554 O O . ILE A 1 205 ? -23.785 6.492 43.327 1.00 95.69 205 ILE A O 1
ATOM 1558 N N . GLY A 1 206 ? -24.548 4.743 44.525 1.00 95.19 206 GLY A N 1
ATOM 1559 C CA . GLY A 1 206 ? -24.270 5.325 45.833 1.00 95.19 206 GLY A CA 1
ATOM 1560 C C . GLY A 1 206 ? -22.769 5.415 46.106 1.00 95.19 206 GLY A C 1
ATOM 1561 O O . GLY A 1 206 ? -21.968 4.659 45.561 1.00 95.19 206 GLY A O 1
ATOM 1562 N N . GLN A 1 207 ? -22.367 6.362 46.958 1.00 93.56 207 GLN A N 1
ATOM 1563 C CA . GLN A 1 207 ? -20.949 6.601 47.237 1.00 93.56 207 GLN A CA 1
ATOM 1564 C C . GLN A 1 207 ? -20.259 5.372 47.853 1.00 93.56 207 GLN A C 1
ATOM 1566 O O . GLN A 1 207 ? -19.122 5.077 47.502 1.00 93.56 207 GLN A O 1
ATOM 1571 N N . LYS A 1 208 ? -20.965 4.620 48.708 1.00 92.88 208 LYS A N 1
ATOM 1572 C CA . LYS A 1 208 ? -20.447 3.392 49.322 1.00 92.88 208 LYS A CA 1
ATOM 1573 C C . LYS A 1 208 ? -20.109 2.338 48.263 1.00 92.88 208 LYS A C 1
ATOM 1575 O O . LYS A 1 208 ? -19.043 1.739 48.316 1.00 92.88 208 LYS A O 1
ATOM 1580 N N . GLU A 1 209 ? -20.995 2.137 47.290 1.00 93.19 209 GLU A N 1
ATOM 1581 C CA . GLU A 1 209 ? -20.804 1.172 46.205 1.00 93.19 209 GLU A CA 1
ATOM 1582 C C . GLU A 1 209 ? -19.761 1.655 45.184 1.00 93.19 209 GLU A C 1
ATOM 1584 O O . GLU A 1 209 ? -19.045 0.843 44.605 1.00 93.19 209 GLU A O 1
ATOM 1589 N N . ALA A 1 210 ? -19.639 2.970 44.977 1.00 92.62 210 ALA A N 1
ATOM 1590 C CA . ALA A 1 210 ? -18.629 3.560 44.096 1.00 92.62 210 ALA A CA 1
ATOM 1591 C C . ALA A 1 210 ? -17.192 3.420 44.633 1.00 92.62 210 ALA A C 1
ATOM 1593 O O . ALA A 1 210 ? -16.244 3.446 43.848 1.00 92.62 210 ALA A O 1
ATOM 1594 N N . GLU A 1 211 ? -17.026 3.294 45.953 1.00 94.88 211 GLU A N 1
ATOM 1595 C CA . GLU A 1 211 ? -15.729 3.114 46.618 1.00 94.88 211 GLU A CA 1
ATOM 1596 C C . GLU A 1 211 ? -15.252 1.649 46.620 1.00 94.88 211 GLU A C 1
ATOM 1598 O O . GLU A 1 211 ? -14.092 1.387 46.950 1.00 94.88 211 GLU A O 1
ATOM 1603 N N . LEU A 1 212 ? -16.102 0.695 46.215 1.00 94.12 2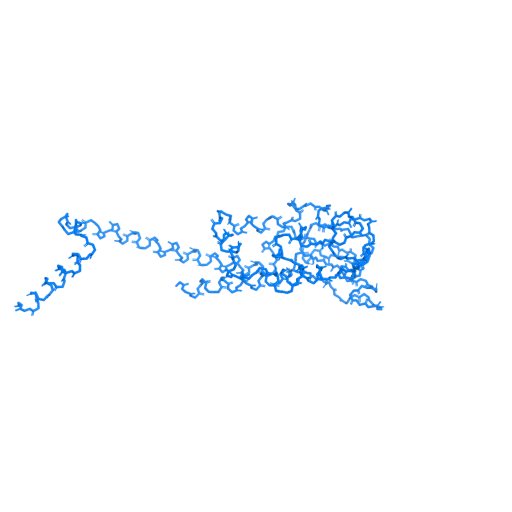12 LEU A N 1
ATOM 1604 C CA . LEU A 1 212 ? -15.720 -0.712 46.114 1.00 94.12 212 LEU A CA 1
ATOM 1605 C C . LEU A 1 212 ? -14.659 -0.916 45.029 1.00 94.12 212 LEU A C 1
ATOM 1607 O O . LEU A 1 212 ? -14.789 -0.472 43.885 1.00 94.12 212 LEU A O 1
ATOM 1611 N N . THR A 1 213 ? -13.606 -1.652 45.381 1.00 95.69 213 THR A N 1
ATOM 1612 C CA . THR A 1 213 ? -12.638 -2.128 44.389 1.00 95.69 213 THR A CA 1
ATOM 1613 C C . THR A 1 213 ? -13.256 -3.220 43.517 1.00 95.69 213 THR A C 1
ATOM 1615 O O . THR A 1 213 ? -14.265 -3.824 43.874 1.00 95.69 213 THR A O 1
ATOM 1618 N N . ASN A 1 214 ? -12.647 -3.491 42.359 1.00 94.31 214 ASN A N 1
ATOM 1619 C CA . ASN A 1 214 ? -13.212 -4.419 41.377 1.00 94.31 214 ASN A CA 1
ATOM 1620 C C . ASN A 1 214 ? -13.457 -5.819 41.972 1.00 94.31 214 ASN A C 1
ATOM 1622 O O . ASN A 1 214 ? -14.505 -6.401 41.726 1.00 94.31 214 ASN A O 1
ATOM 1626 N N . ASP A 1 215 ? -12.537 -6.325 42.799 1.00 94.38 215 ASP A N 1
ATOM 1627 C CA . ASP A 1 215 ? -12.670 -7.649 43.419 1.00 94.38 215 ASP A CA 1
ATOM 1628 C C . ASP A 1 215 ? -13.782 -7.664 44.486 1.00 94.38 215 ASP A C 1
ATOM 1630 O O . ASP A 1 215 ? -14.652 -8.535 44.462 1.00 94.38 215 ASP A O 1
ATOM 1634 N N . GLN A 1 216 ? -13.828 -6.640 45.349 1.00 95.06 216 GLN A N 1
ATOM 1635 C CA . GLN A 1 216 ? -14.871 -6.488 46.376 1.00 95.06 216 GLN A CA 1
ATOM 1636 C C . GLN A 1 216 ? -16.268 -6.326 45.766 1.00 95.06 216 GLN A C 1
ATOM 1638 O O . GLN A 1 216 ? -17.238 -6.873 46.284 1.00 95.06 216 GLN A O 1
ATOM 1643 N N . LEU A 1 217 ? -16.373 -5.609 44.642 1.00 96.25 217 LEU A N 1
ATOM 1644 C CA . LEU A 1 217 ? -17.633 -5.381 43.940 1.00 96.25 217 LEU A CA 1
ATOM 1645 C C . LEU A 1 217 ? -18.297 -6.702 43.528 1.00 96.25 217 LEU A C 1
ATOM 1647 O O . LEU A 1 217 ? -19.505 -6.857 43.701 1.00 96.25 217 LEU A O 1
ATOM 1651 N N . TYR A 1 218 ? -17.529 -7.657 42.994 1.00 95.38 218 TYR A N 1
ATOM 1652 C CA . TYR A 1 218 ? -18.079 -8.954 42.595 1.00 95.38 218 TYR A CA 1
ATOM 1653 C C . TYR A 1 218 ? -18.435 -9.832 43.797 1.00 95.38 218 TYR A C 1
ATOM 1655 O O . TYR A 1 218 ? -19.471 -10.498 43.762 1.00 95.38 218 TYR A O 1
ATOM 1663 N N . GLU A 1 219 ? -17.616 -9.826 44.852 1.00 95.62 219 GLU A N 1
ATOM 1664 C CA . GLU A 1 219 ? -17.896 -10.581 46.079 1.00 95.62 219 GLU A CA 1
ATOM 1665 C C . GLU A 1 219 ? -19.191 -10.104 46.752 1.00 95.62 219 GLU A C 1
ATOM 1667 O O . GLU A 1 219 ? -20.088 -10.915 47.003 1.00 95.62 219 GLU A O 1
ATOM 1672 N N . GLU A 1 220 ? -19.333 -8.793 46.974 1.00 94.31 220 GLU A N 1
ATOM 1673 C CA . GLU A 1 220 ? -20.535 -8.215 47.587 1.00 94.31 220 GLU A CA 1
ATOM 1674 C C . GLU A 1 220 ? -21.776 -8.402 46.702 1.00 94.31 220 GLU A C 1
ATOM 1676 O O . GLU A 1 220 ? -22.855 -8.718 47.211 1.00 94.31 220 GLU A O 1
ATOM 1681 N N . PHE A 1 221 ? -21.633 -8.294 45.375 1.00 96.56 221 PHE A N 1
ATOM 1682 C CA . PHE A 1 221 ? -22.736 -8.532 44.443 1.00 96.56 221 PHE A CA 1
ATOM 1683 C C . PHE A 1 221 ? -23.268 -9.971 44.515 1.00 96.56 221 PHE A C 1
ATOM 1685 O O . PHE A 1 221 ? -24.485 -10.180 44.535 1.00 96.56 221 PHE A O 1
ATOM 1692 N N . ILE A 1 222 ? -22.381 -10.971 44.568 1.00 96.81 222 ILE A N 1
ATOM 1693 C CA . ILE A 1 222 ? -22.783 -12.381 44.683 1.00 96.81 222 ILE A CA 1
ATOM 1694 C C . ILE A 1 222 ? -23.458 -12.631 46.033 1.00 96.81 222 ILE A C 1
ATOM 1696 O O . ILE A 1 222 ? -24.517 -13.259 46.069 1.00 96.81 222 ILE A O 1
ATOM 1700 N N . TRP A 1 223 ? -22.878 -12.123 47.123 1.00 95.88 223 TRP A N 1
ATOM 1701 C CA . TRP A 1 223 ? -23.412 -12.319 48.470 1.00 95.88 223 TRP A CA 1
ATOM 1702 C C . TRP A 1 223 ? -24.833 -11.757 48.618 1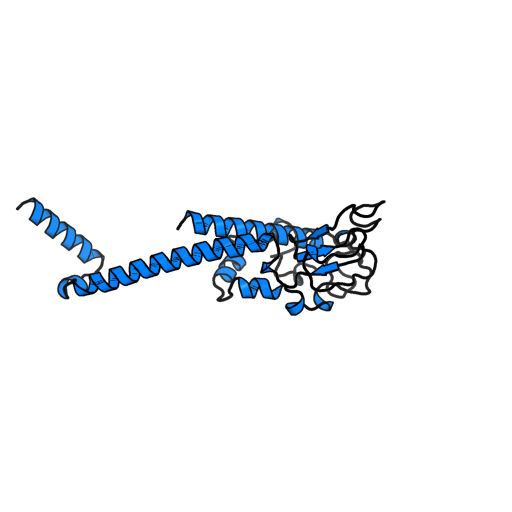.00 95.88 223 TRP A C 1
ATOM 1704 O O . TRP A 1 223 ? -25.743 -12.474 49.034 1.00 95.88 223 TRP A O 1
ATOM 1714 N N . GLU A 1 224 ? -25.059 -10.513 48.184 1.00 95.06 224 GLU A N 1
ATOM 1715 C CA . GLU A 1 224 ? -26.386 -9.885 48.219 1.00 95.06 224 GLU A CA 1
ATOM 1716 C C . GLU A 1 224 ? -27.392 -10.616 47.312 1.00 95.06 224 GLU A C 1
ATOM 1718 O O . GLU A 1 224 ? -28.565 -10.761 47.660 1.00 95.06 224 GLU A O 1
ATOM 1723 N N . THR A 1 225 ? -26.942 -11.132 46.163 1.00 96.62 225 THR A N 1
ATOM 1724 C CA . THR A 1 225 ? -27.804 -11.901 45.250 1.00 96.62 225 THR A CA 1
ATOM 1725 C C . THR A 1 225 ? -28.259 -13.223 45.871 1.00 96.62 225 THR A C 1
ATOM 1727 O O . THR A 1 225 ? -29.435 -13.564 45.755 1.00 96.62 225 THR A O 1
ATOM 1730 N N . ILE A 1 226 ? -27.363 -13.957 46.545 1.00 97.00 226 ILE A N 1
ATOM 1731 C CA . ILE A 1 226 ? -27.706 -15.209 47.244 1.00 97.00 226 ILE A CA 1
ATOM 1732 C C . ILE A 1 226 ? -28.730 -14.928 48.343 1.00 97.00 226 ILE A C 1
ATOM 1734 O O . ILE A 1 226 ? -29.794 -15.544 48.351 1.00 97.00 226 ILE A O 1
ATOM 1738 N N . ASN A 1 227 ? -28.465 -13.933 49.195 1.00 96.31 227 ASN A N 1
ATOM 1739 C CA . ASN A 1 227 ? -29.380 -13.559 50.274 1.00 96.31 227 ASN A CA 1
ATOM 1740 C C . ASN A 1 227 ? -30.787 -13.225 49.756 1.00 96.31 227 ASN A C 1
ATOM 1742 O O . ASN A 1 227 ? -31.777 -13.589 50.382 1.00 96.31 227 ASN A O 1
ATOM 1746 N N . ARG A 1 228 ? -30.895 -12.551 48.602 1.00 94.88 228 ARG A N 1
ATOM 1747 C CA . ARG A 1 228 ? -32.192 -12.207 47.996 1.00 94.88 228 ARG A CA 1
ATOM 1748 C C . ARG A 1 228 ? -32.934 -13.376 47.360 1.00 94.88 228 ARG A C 1
ATOM 1750 O O . ARG A 1 228 ? -34.139 -13.260 47.179 1.00 94.88 228 ARG A O 1
ATOM 1757 N N . LEU A 1 229 ? -32.246 -14.447 46.975 1.00 94.06 229 LEU A N 1
ATOM 1758 C CA . LEU A 1 229 ? -32.880 -15.652 46.428 1.00 94.06 229 LEU A CA 1
ATOM 1759 C C . LEU A 1 229 ? -33.371 -16.604 47.524 1.00 94.06 229 LEU A C 1
ATOM 1761 O O . LEU A 1 229 ? -34.244 -17.428 47.262 1.00 94.06 229 LEU A O 1
ATOM 1765 N N . GLU A 1 230 ? -32.803 -16.503 48.725 1.00 91.75 230 GLU A N 1
ATOM 1766 C CA . GLU A 1 230 ? -33.202 -17.281 49.905 1.00 91.75 230 GLU A CA 1
ATOM 1767 C C . GLU A 1 230 ? -34.309 -16.601 50.740 1.00 91.75 230 GLU A C 1
ATOM 1769 O O . GLU A 1 230 ? -34.827 -17.214 51.677 1.00 91.75 230 GLU A O 1
ATOM 1774 N N . LEU A 1 231 ? -34.682 -15.362 50.388 1.00 81.50 231 LEU A N 1
ATOM 1775 C CA . LEU A 1 231 ? -35.782 -14.563 50.956 1.00 81.50 231 LEU A CA 1
ATOM 1776 C C . LEU A 1 231 ? -37.107 -14.787 50.214 1.00 81.50 231 LEU A C 1
ATOM 1778 O O . LEU A 1 231 ? -38.146 -14.864 50.911 1.00 81.50 231 LEU A O 1
#

Radius of gyration: 26.9 Å; chains: 1; bounding box: 63×35×82 Å

Foldseek 3Di:
DVVLVVQLVVLVVVLVVLQLVLVLVQLVQADPFQAGNADPPDSHHDFCVNVVVAAPDGRDPVGGDDCPDPVNVVVVVDPDDPQNVLQCLACVNCPPCNPDPFPDPNVQLCLFQAAVRPHPGGFAPAKDDGSQWQKIAARGADHTQPEDADTNVPRPDNNHIHGHNRSCPRPSVVSSVVSVVVVVVVVVVVVVVVVVVCVVVVVVDDPVLVPDDPVRNVVVVVVVVVVVVVD

Organism: Trypanosoma evansi (NCBI:txid5697)

=== Feature glossary ===
Feature key, reading from the visual/contextual features back to the raw sequence:

Rendered structure images. Structure images are PyMOL renders from six orthogonal camera directions. Cartoon representation draws helices as coils and strands as arrows; sticks shows the backbone as bonds; surface shows the solvent-excluded envelope. Rainbow coloring maps sequence position to hue (blue→red, N→C); chain coloring assigns a distinct color per polypeptide.

Contact-map, Ramachandran, and PAE plots. Three diagnostic plots accompany the record. The Cα contact map visualizes the tertiary structure as a 2D adjacency matrix (8 Å cutoff, sequence-local contacts suppressed). The Ramachandran plot shows the distribution of backbone (φ, ψ) torsions, with points in the α and β basins reflecting secondary structure content. The PAE plot shows AlphaFold's inter-residue confidence as a color matrix.

InterPro / GO / CATH / organism. The annotation block draws on four external resources. InterPro: which protein families and domains the sequence belongs to. GO: standardized terms for what the protein does, what process it participates in, and where in the cell it acts. CATH: which structural fold it has in the CATH hierarchy. Organism: the species of origin.

Nearest PDB structures. Structural nearest neighbors (via Foldseek easy-search vs the PDB). Reported per hit: target PDB id, E-value, and alignment TM-score. A TM-score above ~0.5 is the conventional threshold for 'same fold'.

Predicted aligned error. Predicted aligned error is AlphaFold's pairwise confidence. Unlike pLDDT (per-residue), PAE is per-residue-pair and captures whether two parts of the structure are correctly placed relative to each other. Units are ångströms of expected positional error.

Solvent-accessible surface area. SASA measures how much of the protein is reachable by solvent. It is computed by rolling a water-sized probe over the atomic surface and summing the exposed area (Å²). Per-residue SASA distinguishes core (buried, low SASA) from surface (exposed, high SASA) residues; total SASA is a whole-molecule size measure.

B-factor. Crystallographic B-factors measure how much each atom's electron density is smeared out, in Å². They rise in mobile loops and surface residues and fall in the buried interior. In AlphaFold models this column is repurposed to hold pLDDT instead.

pLDDT. For AlphaFold models, the B-factor field carries pLDDT — the model's own estimate of local accuracy on a 0–100 scale. Regions with pLDDT<50 should be treated as essentially unmodeled; they often correspond to intrinsically disordered segments.

Backbone torsions (φ/ψ). φ (phi) and ψ (psi) are the two rotatable backbone dihedrals per residue: φ is the C(i-1)–N–Cα–C torsion, ψ is the N–Cα–C–N(i+1) torsion, both in degrees on (−180°, 180°]. α-helical residues cluster near (−60°, −45°); β-strand residues near (−120°, +130°). A Ramachandran plot is simply a scatter of (φ, ψ) for every residue.

Radius of gyration, Cα contacts, bounding box. Radius of gyration (Rg) is the root-mean-square distance of Cα atoms from their centroid — a single number for overall size and compactness. A globular domain of N residues has Rg ≈ 2.2·N^0.38 Å; an extended or disordered chain has a much larger Rg. The Cα contact count is the number of residue pairs whose Cα atoms are within 8 Å and are more than four positions apart in sequence — a standard proxy for tertiary packing density. The bounding box is the smallest axis-aligned box enclosing all Cα atoms.

Secondary structure (3-state, P-SEA). Three-state secondary structure (P-SEA) collapses the eight DSSP classes into helix (a), strand (b), and coil (c). P-SEA assigns these from Cα geometry alone — distances and angles — without requiring backbone oxygens, so it works on any Cα trace.

Secondary structure (8-state, DSSP). Secondary structure is the local, repeating backbone conformation. DSSP classifies it into eight states by reading the hydrogen-bond network: three helix types (H, G, I), two β types (E, B), two non-regular types (T, S), and unstructured coil (-).

Foldseek 3Di. The Foldseek 3Di string encodes local tertiary geometry as a 20-letter alphabet — one character per residue — derived from the relative positions of nearby Cα atoms. Unlike the amino-acid sequence, 3Di is a direct function of the 3D structure, so two proteins with the same fold have similar 3Di strings even at low sequence identity.

mmCIF coordinates. Structure coordinates are given as an mmCIF _atom_site loop: one row per atom with element, residue name, chain id, sequence number, and x/y/z position in Å. Only the four main-chain atoms per residue are included here; side chains are omitted to keep the record compact.

Sequence. This is the polypeptide sequence — one letter per residue, N-terminus first. Length ranges from a few dozen residues for small domains to over a thousand for large multi-domain proteins.